Protein AF-Q2N8L0-F1 (afdb_monomer_lite)

Foldseek 3Di:
DVLVVQPVVVFPDFFLQCQADDPVRHGQQADQPDADPNDGDGVLCCVQVPNLQPDLDPLVQLVDDNQFPLGQDDDPDDDDPVCNVVVSLVSLLVQLADPSAWDADQQEIEGACSLVSSCVRNPVPSWPSVLVSSCVNDDPVSNVSSVSHDGYDHDRDTRTGPDQCSSDDQPPPDDPPPPDDPPPPDPPPPVQQPPDPPDRSSSSVVVVVVVVVVVVCVVVVVPDDDDPDDDPPDDVPDDDD

Radius of gyration: 22.61 Å; chains: 1; bounding box: 68×52×56 Å

Organism: Erythrobacter litoralis (strain HTCC2594) (NCBI:txid314225)

Structure (mmCIF, N/CA/C/O backbone):
data_AF-Q2N8L0-F1
#
_entry.id   AF-Q2N8L0-F1
#
loop_
_atom_site.group_PDB
_atom_site.id
_atom_site.type_symbol
_atom_site.label_atom_id
_atom_site.label_alt_id
_atom_site.label_comp_id
_atom_site.label_asym_id
_atom_site.label_entity_id
_atom_site.label_seq_id
_atom_site.pdbx_PDB_ins_code
_atom_site.Cartn_x
_atom_site.Cartn_y
_atom_site.Cartn_z
_atom_site.occupancy
_atom_site.B_iso_or_equiv
_atom_site.auth_seq_id
_atom_site.auth_comp_id
_atom_site.auth_asym_id
_atom_site.auth_atom_id
_atom_site.pdbx_PDB_model_num
ATOM 1 N N . MET A 1 1 ? -13.579 -8.712 7.249 1.00 71.69 1 MET A N 1
ATOM 2 C CA . MET A 1 1 ? -12.301 -7.984 7.071 1.00 71.69 1 MET A CA 1
ATOM 3 C C . MET A 1 1 ? -12.318 -6.767 7.985 1.00 71.69 1 MET A C 1
ATOM 5 O O . MET A 1 1 ? -13.186 -5.926 7.813 1.00 71.69 1 MET A O 1
ATOM 9 N N . ALA A 1 2 ? -11.412 -6.691 8.962 1.00 87.56 2 ALA A N 1
ATOM 10 C CA . ALA A 1 2 ? -11.505 -5.729 10.067 1.00 87.56 2 ALA A CA 1
ATOM 11 C C . ALA A 1 2 ? -11.365 -4.252 9.636 1.00 87.56 2 ALA A C 1
ATOM 13 O O . ALA A 1 2 ? -12.123 -3.404 10.088 1.00 87.56 2 ALA A O 1
ATOM 14 N N . VAL A 1 3 ? -10.432 -3.941 8.728 1.00 91.62 3 VAL A N 1
ATOM 15 C CA . VAL A 1 3 ? -10.198 -2.563 8.247 1.00 91.62 3 VAL A CA 1
ATOM 16 C C . VAL A 1 3 ? -11.377 -2.045 7.417 1.00 91.62 3 VAL A C 1
ATOM 18 O O . VAL A 1 3 ? -11.836 -0.929 7.631 1.00 91.62 3 VAL A O 1
ATOM 21 N N . ILE A 1 4 ? -11.903 -2.869 6.506 1.00 91.31 4 ILE A N 1
ATOM 22 C CA . ILE A 1 4 ? -13.038 -2.496 5.644 1.00 91.31 4 ILE A CA 1
ATOM 23 C C . ILE A 1 4 ? -14.280 -2.197 6.481 1.00 91.31 4 ILE A C 1
ATOM 25 O O . ILE A 1 4 ? -14.978 -1.227 6.214 1.00 91.31 4 ILE A O 1
ATOM 29 N N . GLU A 1 5 ? -14.534 -3.000 7.514 1.00 91.50 5 GLU A N 1
ATOM 30 C CA . GLU A 1 5 ? -15.654 -2.784 8.428 1.00 91.50 5 GLU A CA 1
ATOM 31 C C . GLU A 1 5 ? -15.556 -1.430 9.144 1.00 91.50 5 GLU A C 1
ATOM 33 O O . GLU A 1 5 ? -16.534 -0.688 9.185 1.00 91.50 5 GLU A O 1
ATOM 38 N N . GLN A 1 6 ? -14.371 -1.069 9.646 1.00 92.25 6 GLN A N 1
ATOM 39 C CA . GLN A 1 6 ? -14.159 0.228 10.295 1.00 92.25 6 GLN A CA 1
ATOM 40 C C . GLN A 1 6 ? -14.320 1.400 9.318 1.00 92.25 6 GLN A C 1
ATOM 42 O O . GLN A 1 6 ? -14.949 2.401 9.655 1.00 92.25 6 GLN A O 1
ATOM 47 N N . ILE A 1 7 ? -13.816 1.267 8.087 1.00 92.06 7 ILE A N 1
ATOM 48 C CA . ILE A 1 7 ? -13.999 2.288 7.045 1.00 92.06 7 ILE A CA 1
ATOM 49 C C . ILE A 1 7 ? -15.479 2.442 6.692 1.00 92.06 7 ILE A C 1
ATOM 51 O O . ILE A 1 7 ? -15.954 3.567 6.583 1.00 92.06 7 ILE A O 1
ATOM 55 N N . ALA A 1 8 ? -16.219 1.339 6.559 1.00 91.19 8 ALA A N 1
ATOM 56 C CA . ALA A 1 8 ? -17.649 1.368 6.267 1.00 91.19 8 ALA A CA 1
ATOM 57 C C . ALA A 1 8 ? -18.452 2.053 7.386 1.00 91.19 8 ALA A C 1
ATOM 59 O O . ALA A 1 8 ? -19.348 2.840 7.097 1.00 91.19 8 ALA A O 1
ATOM 60 N N . GLN A 1 9 ? -18.104 1.812 8.655 1.00 91.69 9 GLN A N 1
ATOM 61 C CA . GLN A 1 9 ? -18.729 2.477 9.808 1.00 91.69 9 GLN A CA 1
ATOM 62 C C . GLN A 1 9 ? -18.425 3.980 9.860 1.00 91.69 9 GLN A C 1
ATOM 64 O O . GLN A 1 9 ? -19.273 4.766 10.276 1.00 91.69 9 GLN A O 1
ATOM 69 N N . ALA A 1 10 ? -17.228 4.382 9.430 1.00 90.62 10 ALA A N 1
ATOM 70 C CA . ALA A 1 10 ? -16.812 5.780 9.367 1.00 90.62 10 ALA A CA 1
ATOM 71 C C . ALA A 1 10 ? -17.195 6.474 8.047 1.00 90.62 10 ALA A C 1
ATOM 73 O O . ALA A 1 10 ? -16.908 7.662 7.877 1.00 90.62 10 ALA A O 1
ATOM 74 N N . TYR A 1 11 ? -17.807 5.759 7.096 1.00 88.62 11 TYR A N 1
ATOM 75 C CA . TYR A 1 11 ? -18.090 6.306 5.776 1.00 88.62 11 TYR A CA 1
ATOM 76 C C . TYR A 1 11 ? -19.164 7.406 5.859 1.00 88.62 11 TYR A C 1
ATOM 78 O O . TYR A 1 11 ? -20.196 7.222 6.510 1.00 88.62 11 TYR A O 1
ATOM 86 N N . PRO A 1 12 ? -18.985 8.543 5.165 1.00 90.62 12 PRO A N 1
ATOM 87 C CA . PRO A 1 12 ? -17.869 8.886 4.286 1.00 90.62 12 PRO A CA 1
ATOM 88 C C . PRO A 1 12 ? -16.705 9.537 5.029 1.00 90.62 12 PRO A C 1
ATOM 90 O O . PRO A 1 12 ? -16.869 10.518 5.756 1.00 90.62 12 PRO A O 1
ATOM 93 N N . VAL A 1 13 ? -15.503 9.041 4.747 1.00 90.56 13 VAL A N 1
ATOM 94 C CA . VAL A 1 13 ? -14.248 9.570 5.276 1.00 90.56 13 VAL A CA 1
ATOM 95 C C . VAL A 1 13 ? -13.218 9.658 4.160 1.00 90.56 13 VAL A C 1
ATOM 97 O O . VAL A 1 13 ? -12.877 8.660 3.538 1.00 90.56 13 VAL A O 1
ATOM 100 N N . LYS A 1 14 ? -12.703 10.867 3.910 1.00 91.25 14 LYS A N 1
ATOM 101 C CA . LYS A 1 14 ? -11.723 11.093 2.837 1.00 91.25 14 LYS A CA 1
ATOM 102 C C . LYS A 1 14 ? -10.395 10.399 3.086 1.00 91.25 14 LYS A C 1
ATOM 104 O O . LYS A 1 14 ? -9.758 9.989 2.133 1.00 91.25 14 LYS A O 1
ATOM 109 N N . GLN A 1 15 ? -9.976 10.303 4.347 1.00 93.75 15 GLN A N 1
ATOM 110 C CA . GLN A 1 15 ? -8.665 9.778 4.718 1.00 93.75 15 GLN A CA 1
ATOM 111 C C . GLN A 1 15 ? -8.809 8.725 5.817 1.00 93.75 15 GLN A C 1
ATOM 113 O O . GLN A 1 15 ? -8.983 9.095 6.983 1.00 93.75 15 GLN A O 1
ATOM 118 N N . PRO A 1 16 ? -8.754 7.425 5.477 1.00 92.44 16 PRO A N 1
ATOM 119 C CA . PRO A 1 16 ? -8.868 6.331 6.439 1.00 92.44 16 PRO A CA 1
ATOM 120 C C . PRO A 1 16 ? -7.877 6.401 7.609 1.00 92.44 16 PRO A C 1
ATOM 122 O O . PRO A 1 16 ? -8.238 6.032 8.724 1.00 92.44 16 PRO A O 1
ATOM 125 N N . SER A 1 17 ? -6.669 6.949 7.421 1.00 90.00 17 SER A N 1
ATOM 126 C CA . SER A 1 17 ? -5.718 7.199 8.522 1.00 90.00 17 SER A CA 1
ATOM 127 C C . SER A 1 17 ? -6.229 8.144 9.612 1.00 90.00 17 SER A C 1
ATOM 129 O O . SER A 1 17 ? -5.698 8.121 10.722 1.00 90.00 17 SER A O 1
ATOM 131 N N . ARG A 1 18 ? -7.249 8.965 9.332 1.00 91.88 18 ARG A N 1
ATOM 132 C CA . ARG A 1 18 ? -7.867 9.865 10.321 1.00 91.88 18 ARG A CA 1
ATOM 133 C C . ARG A 1 18 ? -8.975 9.210 11.139 1.00 91.88 18 ARG A C 1
ATOM 135 O O . ARG A 1 18 ? -9.477 9.845 12.063 1.00 91.88 18 ARG A O 1
ATOM 142 N N . ILE A 1 19 ? -9.380 7.986 10.803 1.00 92.62 19 ILE A N 1
ATOM 143 C CA . ILE A 1 19 ? -10.376 7.254 11.586 1.00 92.62 19 ILE A CA 1
ATOM 144 C C . ILE A 1 19 ? -9.782 6.974 12.964 1.00 92.62 19 ILE A C 1
ATOM 146 O O . ILE A 1 19 ? -8.660 6.474 13.080 1.00 92.62 19 ILE A O 1
ATOM 150 N N . THR A 1 20 ? -10.545 7.282 14.006 1.00 94.12 20 THR A N 1
ATOM 151 C CA . THR A 1 20 ? -10.178 7.011 15.392 1.00 94.12 20 THR A CA 1
ATOM 152 C C . THR A 1 20 ? -11.186 6.071 16.042 1.00 94.12 20 THR A C 1
ATOM 154 O O . THR A 1 20 ? -12.358 6.042 15.669 1.00 94.12 20 THR A O 1
ATOM 157 N N . ILE A 1 21 ? -10.724 5.264 16.997 1.00 90.25 21 ILE A N 1
ATOM 158 C CA . ILE A 1 21 ? -11.529 4.236 17.661 1.00 90.25 21 ILE A CA 1
ATOM 159 C C . ILE A 1 21 ? -11.489 4.450 19.174 1.00 90.25 21 ILE A C 1
ATOM 161 O O . ILE A 1 21 ? -10.420 4.584 19.774 1.00 90.25 21 ILE A O 1
ATOM 165 N N . GLY A 1 22 ? -12.670 4.404 19.794 1.00 87.06 22 GLY A N 1
ATOM 166 C CA . GLY A 1 22 ? -12.839 4.476 21.244 1.00 87.06 22 GLY A CA 1
ATOM 167 C C . GLY A 1 22 ? -12.806 5.900 21.820 1.00 87.06 22 GLY A C 1
ATOM 168 O O . GLY A 1 22 ? -12.622 6.871 21.085 1.00 87.06 22 GLY A O 1
ATOM 169 N N . PRO A 1 23 ? -12.999 6.033 23.146 1.00 84.44 23 PRO A N 1
ATOM 170 C CA . PRO A 1 23 ? -13.106 7.329 23.823 1.00 84.44 23 PRO A CA 1
ATOM 171 C C . PRO A 1 23 ? -11.806 8.144 23.773 1.00 84.44 23 PRO A C 1
ATOM 173 O O . PRO A 1 23 ? -11.858 9.368 23.741 1.00 84.44 23 PRO A O 1
ATOM 176 N N . ASP A 1 24 ? -10.657 7.469 23.699 1.00 88.69 24 ASP A N 1
ATOM 177 C CA . ASP A 1 24 ? -9.333 8.101 23.648 1.00 88.69 24 ASP A CA 1
ATOM 178 C C . ASP A 1 24 ? -8.924 8.536 22.228 1.00 88.69 24 ASP A C 1
ATOM 180 O O . ASP A 1 24 ? -7.793 8.970 22.017 1.00 88.69 24 ASP A O 1
ATOM 184 N N . ALA A 1 25 ? -9.820 8.394 21.241 1.00 90.38 25 ALA A N 1
ATOM 185 C CA . ALA A 1 25 ? -9.593 8.759 19.844 1.00 90.38 25 ALA A CA 1
ATOM 186 C C . ALA A 1 25 ? -8.276 8.194 19.263 1.00 90.38 25 ALA A C 1
ATOM 188 O O . ALA A 1 25 ? -7.553 8.873 18.531 1.00 90.38 25 ALA A O 1
ATOM 189 N N . VAL A 1 26 ? -7.971 6.927 19.561 1.00 93.50 26 VAL A N 1
ATOM 190 C CA . VAL A 1 26 ? -6.756 6.264 19.065 1.00 93.50 26 VAL A CA 1
ATOM 191 C C . VAL A 1 26 ? -6.871 6.050 17.552 1.00 93.50 26 VAL A C 1
ATOM 193 O O . VAL A 1 26 ? -7.905 5.542 17.113 1.00 93.50 26 VAL A O 1
ATOM 196 N N . PRO A 1 27 ? -5.842 6.369 16.739 1.00 93.88 27 PRO A N 1
ATOM 197 C CA . PRO A 1 27 ? -5.869 6.106 15.301 1.00 93.88 27 PRO A CA 1
ATOM 198 C C . PRO A 1 27 ? -6.179 4.638 14.997 1.00 93.88 27 PRO A C 1
ATOM 200 O O . PRO A 1 27 ? -5.608 3.748 15.630 1.00 93.88 27 PRO A O 1
ATOM 203 N N . MET A 1 28 ? -7.030 4.374 14.004 1.00 93.88 28 MET A N 1
ATOM 204 C CA . MET A 1 28 ? -7.511 3.030 13.653 1.00 93.88 28 MET A CA 1
ATOM 205 C C . MET A 1 28 ? -6.373 2.012 13.508 1.00 93.88 28 MET A C 1
ATOM 207 O O . MET A 1 28 ? -6.464 0.906 14.030 1.00 93.88 28 MET A O 1
ATOM 211 N N . ASP A 1 29 ? -5.273 2.386 12.853 1.00 93.50 29 ASP A N 1
ATOM 212 C CA . ASP A 1 29 ? -4.130 1.490 12.631 1.00 93.50 29 ASP A CA 1
ATOM 213 C C . ASP A 1 29 ? -3.424 1.067 13.937 1.00 93.50 29 ASP A C 1
ATOM 215 O O . ASP A 1 29 ? -2.780 0.023 13.980 1.00 93.50 29 ASP A O 1
ATOM 219 N N . GLN A 1 30 ? -3.569 1.847 15.013 1.00 94.75 30 GLN A N 1
ATOM 220 C CA . GLN A 1 30 ? -2.968 1.609 16.334 1.00 94.75 30 GLN A CA 1
ATOM 221 C C . GLN A 1 30 ? -3.981 1.099 17.370 1.00 94.75 30 GLN A C 1
ATOM 223 O O . GLN A 1 30 ? -3.600 0.584 18.423 1.00 94.75 30 GLN A O 1
ATOM 228 N N . ALA A 1 31 ? -5.275 1.231 17.093 1.00 94.62 31 ALA A N 1
ATOM 229 C CA . ALA A 1 31 ? -6.330 0.807 17.995 1.00 94.62 31 ALA A CA 1
ATOM 230 C C . ALA A 1 31 ? -6.429 -0.724 18.055 1.00 94.62 31 ALA A C 1
ATOM 232 O O . ALA A 1 31 ? -6.451 -1.413 17.036 1.00 94.62 31 ALA A O 1
ATOM 233 N N . LYS A 1 32 ? -6.526 -1.277 19.268 1.00 93.94 32 LYS A N 1
ATOM 234 C CA . LYS A 1 32 ? -6.571 -2.728 19.506 1.00 93.94 32 LYS A CA 1
ATOM 235 C C . LYS A 1 32 ? -8.000 -3.270 19.483 1.00 93.94 32 LYS A C 1
ATOM 237 O O . LYS A 1 32 ? -8.556 -3.609 20.529 1.00 93.94 32 LYS A O 1
ATOM 242 N N . PHE A 1 33 ? -8.593 -3.333 18.294 1.00 92.94 33 PHE A N 1
ATOM 243 C CA . PHE A 1 33 ? -9.970 -3.805 18.093 1.00 92.94 33 PHE A CA 1
ATOM 244 C C . PHE A 1 33 ? -10.068 -5.211 17.477 1.00 92.94 33 PHE A C 1
ATOM 246 O O . PHE A 1 33 ? -11.145 -5.801 17.476 1.00 92.94 33 PHE A O 1
ATOM 253 N N . ILE A 1 34 ? -8.960 -5.786 16.998 1.00 93.38 34 ILE A N 1
ATOM 254 C CA . ILE A 1 34 ? -8.935 -7.131 16.408 1.00 93.38 34 ILE A CA 1
ATOM 255 C C . ILE A 1 34 ? -8.588 -8.142 17.499 1.00 93.38 34 ILE A C 1
ATOM 257 O O . ILE A 1 34 ? -7.649 -7.928 18.260 1.00 93.38 34 ILE A O 1
ATOM 261 N N . THR A 1 35 ? -9.319 -9.255 17.583 1.00 92.69 35 THR A N 1
ATOM 262 C CA . THR A 1 35 ? -9.025 -10.326 18.550 1.00 92.69 35 THR A CA 1
ATOM 263 C C . THR A 1 35 ? -8.569 -11.588 17.829 1.00 92.69 35 THR A C 1
ATOM 265 O O . THR A 1 35 ? -9.321 -12.151 17.039 1.00 92.69 35 THR A O 1
ATOM 268 N N . VAL A 1 36 ? -7.351 -12.050 18.125 1.00 89.00 36 VAL A N 1
ATOM 269 C CA . VAL A 1 36 ? -6.770 -13.291 17.582 1.00 89.00 36 VAL A CA 1
ATOM 270 C C . VAL A 1 36 ? -6.273 -14.142 18.745 1.00 89.00 36 VAL A C 1
ATOM 272 O O . VAL A 1 36 ? -5.482 -13.671 19.561 1.00 89.00 36 VAL A O 1
ATOM 275 N N . GLY A 1 37 ? -6.763 -15.380 18.865 1.00 88.56 37 GLY A N 1
ATOM 276 C CA . GLY A 1 37 ? -6.360 -16.288 19.950 1.00 88.56 37 GLY A CA 1
ATOM 277 C C . GLY A 1 37 ? -6.546 -15.697 21.358 1.00 88.56 37 GLY A C 1
ATOM 278 O O . GLY A 1 37 ? -5.710 -15.909 22.230 1.00 88.56 37 GLY A O 1
ATOM 279 N N . GLY A 1 38 ? -7.586 -14.878 21.564 1.00 92.31 38 GLY A N 1
ATOM 280 C CA . GLY A 1 38 ? -7.859 -14.191 22.835 1.00 92.31 38 GLY A CA 1
ATOM 281 C C . GLY A 1 38 ? -7.004 -12.946 23.117 1.00 92.31 38 GLY A C 1
ATOM 282 O O . GLY A 1 38 ? -7.218 -12.283 24.130 1.00 92.31 38 GLY A O 1
ATOM 283 N N . ARG A 1 39 ? -6.064 -12.581 22.235 1.00 92.88 39 ARG A N 1
ATOM 284 C CA . ARG A 1 39 ? -5.254 -11.359 22.356 1.00 92.88 39 ARG A CA 1
ATOM 285 C C . ARG A 1 39 ? -5.839 -10.239 21.502 1.00 92.88 39 ARG A C 1
ATOM 287 O O . ARG A 1 39 ? -6.129 -10.446 20.325 1.00 92.88 39 ARG A O 1
ATOM 294 N N . LYS A 1 40 ? -5.974 -9.046 22.089 1.00 94.50 40 LYS A N 1
ATOM 295 C CA . LYS A 1 40 ? -6.355 -7.827 21.365 1.00 94.50 40 LYS A CA 1
ATOM 296 C C . LYS A 1 40 ? -5.138 -7.231 20.663 1.00 94.50 40 LYS A C 1
ATOM 298 O O . LYS A 1 40 ? -4.134 -6.943 21.314 1.00 94.50 40 LYS A O 1
ATOM 303 N N . LEU A 1 41 ? -5.251 -7.025 19.361 1.00 95.50 41 LEU A N 1
ATOM 304 C CA . LEU A 1 41 ? -4.198 -6.546 18.476 1.00 95.50 41 LEU A CA 1
ATOM 305 C C . LEU A 1 41 ? -4.705 -5.364 17.653 1.00 95.50 41 LEU A C 1
ATOM 307 O O . LEU A 1 41 ? -5.893 -5.280 17.326 1.00 95.50 41 LEU A O 1
ATOM 311 N N . SER A 1 42 ? -3.792 -4.455 17.323 1.00 95.81 42 SER A N 1
ATOM 312 C CA . SER A 1 42 ? -4.031 -3.434 16.306 1.00 95.81 42 SER A CA 1
ATOM 313 C C . SER A 1 42 ? -3.615 -3.926 14.917 1.00 95.81 42 SER A C 1
ATOM 315 O O . SER A 1 42 ? -2.788 -4.840 14.814 1.00 95.81 42 SER A O 1
ATOM 317 N N . PRO A 1 43 ? -4.143 -3.332 13.832 1.00 95.00 43 PRO A N 1
ATOM 318 C CA . PRO A 1 43 ? -3.658 -3.612 12.483 1.00 95.00 43 PRO A CA 1
ATOM 319 C C . PRO A 1 43 ? -2.137 -3.440 12.348 1.00 95.00 43 PRO A C 1
ATOM 321 O O . PRO A 1 43 ? -1.484 -4.263 11.704 1.00 95.00 43 PRO A O 1
ATOM 324 N N . ARG A 1 44 ? -1.556 -2.419 12.993 1.00 94.81 44 ARG A N 1
ATOM 325 C CA . ARG A 1 44 ? -0.106 -2.207 13.027 1.00 94.81 44 ARG A CA 1
ATOM 326 C C . ARG A 1 44 ? 0.627 -3.303 13.794 1.00 94.81 44 ARG A C 1
ATOM 328 O O . ARG A 1 44 ? 1.628 -3.795 13.284 1.00 94.81 44 ARG A O 1
ATOM 335 N N . ASP A 1 45 ? 0.129 -3.726 14.960 1.00 95.31 45 ASP A N 1
ATOM 336 C CA . ASP A 1 45 ? 0.752 -4.811 15.738 1.00 95.31 45 ASP A CA 1
ATOM 337 C C . ASP A 1 45 ? 0.820 -6.108 14.922 1.00 95.31 45 ASP A C 1
ATOM 339 O O . ASP A 1 45 ? 1.846 -6.788 14.921 1.00 95.31 45 ASP A O 1
ATOM 343 N N . ILE A 1 46 ? -0.243 -6.427 14.175 1.00 94.88 46 ILE A N 1
ATOM 344 C CA . ILE A 1 46 ? -0.269 -7.603 13.295 1.00 94.88 46 ILE A CA 1
ATOM 345 C C . ILE A 1 46 ? 0.877 -7.535 12.281 1.00 94.88 46 ILE A C 1
ATOM 347 O O . ILE A 1 46 ? 1.599 -8.515 12.117 1.00 94.88 46 ILE A O 1
ATOM 351 N N . ARG A 1 47 ? 1.100 -6.383 11.640 1.00 94.56 47 ARG A N 1
ATOM 352 C CA . ARG A 1 47 ? 2.189 -6.226 10.667 1.00 94.56 47 ARG A CA 1
ATOM 353 C C . ARG A 1 47 ? 3.561 -6.253 11.332 1.00 94.56 47 ARG A C 1
ATOM 355 O O . ARG A 1 47 ? 4.387 -7.091 10.994 1.00 94.56 47 ARG A O 1
ATOM 362 N N . THR A 1 48 ? 3.803 -5.367 12.294 1.00 94.12 48 THR A N 1
ATOM 363 C CA . THR A 1 48 ? 5.164 -5.091 12.776 1.00 94.12 48 THR A CA 1
ATOM 364 C C . THR A 1 48 ? 5.629 -6.011 13.899 1.00 94.12 48 THR A C 1
ATOM 366 O O . THR A 1 48 ? 6.830 -6.136 14.101 1.00 94.12 48 THR A O 1
ATOM 369 N N . GLN A 1 49 ? 4.719 -6.621 14.666 1.00 93.06 49 GLN A N 1
ATOM 370 C CA . GLN A 1 49 ? 5.080 -7.503 15.788 1.00 93.06 49 GLN A CA 1
ATOM 371 C C . GLN A 1 49 ? 4.861 -8.985 15.480 1.00 93.06 49 GLN A C 1
ATOM 373 O O . GLN A 1 49 ? 5.466 -9.829 16.136 1.00 93.06 49 GLN A O 1
ATOM 378 N N . ILE A 1 50 ? 4.001 -9.311 14.510 1.00 93.50 50 ILE A N 1
ATOM 379 C CA . ILE A 1 50 ? 3.696 -10.699 14.148 1.00 93.50 50 ILE A CA 1
ATOM 380 C C . ILE A 1 50 ? 4.224 -11.011 12.752 1.00 93.50 50 ILE A C 1
ATOM 382 O O . ILE A 1 50 ? 5.058 -11.897 12.621 1.00 93.50 50 ILE A O 1
ATOM 386 N N . VAL A 1 51 ? 3.791 -10.305 11.710 1.00 94.31 51 VAL A N 1
ATOM 387 C CA . VAL A 1 51 ? 4.092 -10.742 10.341 1.00 94.31 51 VAL A CA 1
ATOM 388 C C . VAL A 1 51 ? 5.535 -10.456 9.930 1.00 94.31 51 VAL A C 1
ATOM 390 O O . VAL A 1 51 ? 6.267 -11.390 9.622 1.00 94.31 51 VAL A O 1
ATOM 393 N N . TYR A 1 52 ? 6.000 -9.210 9.979 1.00 94.56 52 TYR A N 1
ATOM 394 C CA . TYR A 1 52 ? 7.367 -8.895 9.542 1.00 94.56 52 TYR A CA 1
ATOM 395 C C . TYR A 1 52 ? 8.453 -9.676 10.309 1.00 94.56 52 TYR A C 1
ATOM 397 O O . TYR A 1 52 ? 9.410 -10.105 9.674 1.00 94.56 52 TYR A O 1
ATOM 405 N N . PRO A 1 53 ? 8.325 -9.934 11.629 1.00 93.56 53 PRO A N 1
ATOM 406 C CA . PRO A 1 53 ? 9.325 -10.728 12.348 1.00 93.56 53 PRO A CA 1
ATOM 407 C C . PRO A 1 53 ? 9.305 -12.234 12.051 1.00 93.56 53 PRO A C 1
ATOM 409 O O . PRO A 1 53 ? 10.324 -12.889 12.249 1.00 93.56 53 PRO A O 1
ATOM 412 N N . ASN A 1 54 ? 8.167 -12.804 11.635 1.00 94.38 54 ASN A N 1
ATOM 413 C CA . ASN A 1 54 ? 8.032 -14.256 11.435 1.00 94.38 54 ASN A CA 1
ATOM 414 C C . ASN A 1 54 ? 8.147 -14.682 9.962 1.00 94.38 54 ASN A C 1
ATOM 416 O O . ASN A 1 54 ? 8.422 -15.850 9.697 1.00 94.38 54 ASN A O 1
ATOM 420 N N . TRP A 1 55 ? 7.974 -13.764 9.007 1.00 93.38 55 TRP A N 1
ATOM 421 C CA . TRP A 1 55 ? 8.094 -14.043 7.575 1.00 93.38 55 TRP A CA 1
ATOM 422 C C . TRP A 1 55 ? 9.147 -13.138 6.937 1.00 93.38 55 TRP A C 1
ATOM 424 O O . TRP A 1 55 ? 8.992 -11.922 6.916 1.00 93.38 55 TRP A O 1
ATOM 434 N N . GLN A 1 56 ? 10.201 -13.747 6.385 1.00 89.31 56 GLN A N 1
ATOM 435 C CA . GLN A 1 56 ? 11.321 -13.032 5.753 1.00 89.31 56 GLN A CA 1
ATOM 436 C C . GLN A 1 56 ? 11.017 -12.561 4.324 1.00 89.31 56 GLN A C 1
ATOM 438 O O . GLN A 1 56 ? 11.785 -11.793 3.756 1.00 89.31 56 GLN A O 1
ATOM 443 N N . ASP A 1 57 ? 9.916 -13.027 3.737 1.00 94.25 57 ASP A N 1
ATOM 444 C CA . ASP A 1 57 ? 9.507 -12.659 2.387 1.00 94.25 57 ASP A CA 1
ATOM 445 C C . ASP A 1 57 ? 8.952 -11.223 2.363 1.00 94.25 57 ASP A C 1
ATOM 447 O O . ASP A 1 57 ? 7.890 -10.976 2.945 1.00 94.25 57 ASP A O 1
ATOM 451 N N . PRO A 1 58 ? 9.595 -10.263 1.669 1.00 95.44 58 PRO A N 1
ATOM 452 C CA . PRO A 1 58 ? 9.127 -8.883 1.647 1.00 95.44 58 PRO A CA 1
ATOM 453 C C . PRO A 1 58 ? 7.775 -8.696 0.952 1.00 95.44 58 PRO A C 1
ATOM 455 O O . PRO A 1 58 ? 7.133 -7.656 1.129 1.00 95.44 58 PRO A O 1
ATOM 458 N N . ARG A 1 59 ? 7.297 -9.689 0.189 1.00 95.69 59 ARG A N 1
ATOM 459 C CA . ARG A 1 59 ? 5.983 -9.627 -0.455 1.00 95.69 59 ARG A CA 1
ATOM 460 C C . ARG A 1 59 ? 4.833 -9.517 0.538 1.00 95.69 59 ARG A C 1
ATOM 462 O O . ARG A 1 59 ? 3.785 -8.988 0.177 1.00 95.69 59 ARG A O 1
ATOM 469 N N . VAL A 1 60 ? 5.019 -9.932 1.795 1.00 95.44 60 VAL A N 1
ATOM 470 C CA . VAL A 1 60 ? 3.977 -9.831 2.834 1.00 95.44 60 VAL A CA 1
ATOM 471 C C . VAL A 1 60 ? 3.455 -8.405 3.023 1.00 95.44 60 VAL A C 1
ATOM 473 O O . VAL A 1 60 ? 2.309 -8.234 3.428 1.00 95.44 60 VAL A O 1
ATOM 476 N N . ILE A 1 61 ? 4.245 -7.378 2.678 1.00 95.44 61 ILE A N 1
ATOM 477 C CA . ILE A 1 61 ? 3.822 -5.968 2.684 1.00 95.44 61 ILE A CA 1
ATOM 478 C C . ILE A 1 61 ? 2.557 -5.776 1.835 1.00 95.44 61 ILE A C 1
ATOM 480 O O . ILE A 1 61 ? 1.647 -5.049 2.234 1.00 95.44 61 ILE A O 1
ATOM 484 N N . TYR A 1 62 ? 2.477 -6.455 0.689 1.00 95.56 62 TYR A N 1
ATOM 485 C CA . TYR A 1 62 ? 1.392 -6.303 -0.280 1.00 95.56 62 TYR A CA 1
ATOM 486 C C . TYR A 1 62 ? 0.110 -7.035 0.108 1.00 95.56 62 TYR A C 1
ATOM 488 O O . TYR A 1 62 ? -0.947 -6.743 -0.442 1.00 95.56 62 TYR A O 1
ATOM 496 N N . GLY A 1 63 ? 0.173 -7.927 1.100 1.00 93.50 63 GLY A N 1
ATOM 497 C CA . GLY A 1 63 ? -1.007 -8.594 1.650 1.00 93.50 63 GLY A CA 1
ATOM 498 C C . GLY A 1 63 ? -1.864 -7.698 2.551 1.00 93.50 63 GLY A C 1
ATOM 499 O O . GLY A 1 63 ? -2.990 -8.063 2.891 1.00 93.50 63 GLY A O 1
ATOM 500 N N . PHE A 1 64 ? -1.362 -6.523 2.950 1.00 93.19 64 PHE A N 1
ATOM 501 C CA . PHE A 1 64 ? -2.048 -5.641 3.892 1.00 93.19 64 PHE A CA 1
ATOM 502 C C . PHE A 1 64 ? -2.719 -4.451 3.211 1.00 93.19 64 PHE A C 1
ATOM 504 O O . PHE A 1 64 ? -2.109 -3.410 2.969 1.00 93.19 64 PHE A O 1
ATOM 511 N N . PHE A 1 65 ? -4.029 -4.568 3.015 1.00 92.81 65 PHE A N 1
ATOM 512 C CA . PHE A 1 65 ? -4.869 -3.444 2.620 1.00 92.81 65 PHE A CA 1
ATOM 513 C C . PHE A 1 65 ? -5.097 -2.472 3.792 1.00 92.81 65 PHE A C 1
ATOM 515 O O . PHE A 1 65 ? -5.537 -2.877 4.871 1.00 92.81 65 PHE A O 1
ATOM 522 N N . ARG A 1 66 ? -4.830 -1.176 3.571 1.00 91.00 66 ARG A N 1
ATOM 523 C CA . ARG A 1 66 ? -4.968 -0.109 4.587 1.00 91.00 66 ARG A CA 1
ATOM 524 C C . ARG A 1 66 ? -6.164 0.822 4.364 1.00 91.00 66 ARG A C 1
ATOM 526 O O . ARG A 1 66 ? -6.420 1.676 5.205 1.00 91.00 66 ARG A O 1
ATOM 533 N N . GLY A 1 67 ? -6.891 0.669 3.256 1.00 91.19 67 GLY A N 1
ATOM 534 C CA . GLY A 1 67 ? -7.993 1.563 2.888 1.00 91.19 67 GLY A CA 1
ATOM 535 C C . GLY A 1 67 ? -7.585 2.792 2.085 1.00 91.19 67 GLY A C 1
ATOM 536 O O . GLY A 1 67 ? -8.453 3.448 1.524 1.00 91.19 67 GLY A O 1
ATOM 537 N N . GLU A 1 68 ? -6.295 3.103 2.021 1.00 93.62 68 GLU A N 1
ATOM 538 C CA . GLU A 1 68 ? -5.766 4.317 1.398 1.00 93.62 68 GLU A CA 1
ATOM 539 C C . GLU A 1 68 ? -5.211 4.023 0.005 1.00 93.62 68 GLU A C 1
ATOM 541 O O . GLU A 1 68 ? -4.650 2.948 -0.228 1.00 93.62 68 GLU A O 1
ATOM 546 N N . ILE A 1 69 ? -5.309 4.996 -0.903 1.00 91.88 69 ILE A N 1
ATOM 547 C CA . ILE A 1 69 ? -4.747 4.915 -2.253 1.00 91.88 69 ILE A CA 1
ATOM 548 C C . ILE A 1 69 ? -3.251 4.640 -2.182 1.00 91.88 69 ILE A C 1
ATOM 550 O O . ILE A 1 69 ? -2.761 3.911 -3.026 1.00 91.88 69 ILE A O 1
ATOM 554 N N . GLY A 1 70 ? -2.526 5.149 -1.183 1.00 91.81 70 GLY A N 1
ATOM 555 C CA . GLY A 1 70 ? -1.088 4.922 -1.019 1.00 91.81 70 GLY A CA 1
ATOM 556 C C . GLY A 1 70 ? -0.690 3.487 -0.655 1.00 91.81 70 GLY A C 1
ATOM 557 O O . GLY A 1 70 ? 0.504 3.183 -0.639 1.00 91.81 70 GLY A O 1
ATOM 558 N N . GLY A 1 71 ? -1.659 2.618 -0.352 1.00 92.69 71 GLY A N 1
ATOM 559 C CA . GLY A 1 71 ? -1.457 1.219 0.015 1.00 92.69 71 GLY A CA 1
ATOM 560 C C . GLY A 1 71 ? -1.515 0.229 -1.160 1.00 92.69 71 GLY A C 1
ATOM 561 O O . GLY A 1 71 ? -1.865 0.596 -2.287 1.00 92.69 71 GLY A O 1
ATOM 562 N N . PRO A 1 72 ? -1.187 -1.052 -0.911 1.00 93.44 72 PRO A N 1
ATOM 563 C CA . PRO A 1 7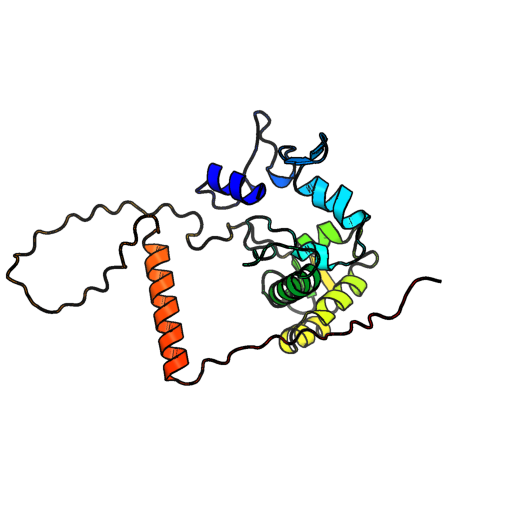2 ? -1.504 -2.144 -1.823 1.00 93.44 72 PRO A CA 1
ATOM 564 C C . PRO A 1 72 ? -3.009 -2.194 -2.083 1.00 93.44 72 PRO A C 1
ATOM 566 O O . PRO A 1 72 ? -3.808 -1.897 -1.193 1.00 93.44 72 PRO A O 1
ATOM 569 N N . SER A 1 73 ? -3.394 -2.566 -3.301 1.00 90.88 73 SER A N 1
ATOM 570 C CA . SER A 1 73 ? -4.802 -2.731 -3.658 1.00 90.88 73 SER A CA 1
ATOM 571 C C . SER A 1 73 ? -5.388 -3.980 -3.008 1.00 90.88 73 SER A C 1
ATOM 573 O O . SER A 1 73 ? -4.683 -4.954 -2.754 1.00 90.88 73 SER A O 1
ATOM 575 N N . ILE A 1 74 ? -6.695 -3.954 -2.753 1.00 88.94 74 ILE A N 1
ATOM 576 C CA . ILE A 1 74 ? -7.419 -5.165 -2.380 1.00 88.94 74 ILE A CA 1
ATOM 577 C C . ILE A 1 74 ? -7.502 -6.100 -3.592 1.00 88.94 74 ILE A C 1
ATOM 579 O O . ILE A 1 74 ? -7.828 -5.659 -4.695 1.00 88.94 74 ILE A O 1
ATOM 583 N N . LEU A 1 75 ? -7.187 -7.376 -3.381 1.00 88.81 75 LEU A N 1
ATOM 584 C CA . LEU A 1 75 ? -7.300 -8.410 -4.406 1.00 88.81 75 LEU A CA 1
ATOM 585 C C . LEU A 1 75 ? -8.735 -8.938 -4.475 1.00 88.81 75 LEU A C 1
ATOM 587 O O . LEU A 1 75 ? -9.475 -8.903 -3.490 1.00 88.81 75 LEU A O 1
ATOM 591 N N . ASN A 1 76 ? -9.122 -9.445 -5.646 1.00 87.69 76 ASN A N 1
ATOM 592 C CA . ASN A 1 76 ? -10.459 -10.010 -5.867 1.00 87.69 76 ASN A CA 1
ATOM 593 C C . ASN A 1 76 ? -10.642 -11.386 -5.208 1.00 87.69 76 ASN A C 1
ATOM 595 O O . ASN A 1 76 ? -11.770 -11.857 -5.068 1.00 87.69 76 ASN A O 1
ATOM 599 N N . GLU A 1 77 ? -9.542 -12.020 -4.807 1.00 89.56 77 GLU A N 1
ATOM 600 C CA . GLU A 1 77 ? -9.516 -13.333 -4.177 1.00 89.56 77 GLU A CA 1
ATOM 601 C C . GLU A 1 77 ? -8.966 -13.240 -2.754 1.00 89.56 77 GLU A C 1
ATOM 603 O O . GLU A 1 77 ? -8.110 -12.411 -2.437 1.00 89.56 77 GLU A O 1
ATOM 608 N N . ALA A 1 78 ? -9.469 -14.106 -1.876 1.00 90.94 78 ALA A N 1
ATOM 609 C CA . ALA A 1 78 ? -8.937 -14.239 -0.531 1.00 90.94 78 ALA A CA 1
ATOM 610 C C . ALA A 1 78 ? -7.643 -15.064 -0.547 1.00 90.94 78 ALA A C 1
ATOM 612 O O . ALA A 1 78 ? -7.532 -16.044 -1.285 1.00 90.94 78 ALA A O 1
ATOM 613 N N . PHE A 1 79 ? -6.698 -14.703 0.323 1.00 90.44 79 PHE A N 1
ATOM 614 C CA . PHE A 1 79 ? -5.490 -15.492 0.536 1.00 90.44 79 PHE A CA 1
ATOM 615 C C . PHE A 1 79 ? -5.825 -16.859 1.148 1.00 90.44 79 PHE A C 1
ATOM 617 O O . PHE A 1 79 ? -6.439 -16.949 2.213 1.00 90.44 79 PHE A O 1
ATOM 624 N N . ALA A 1 80 ? -5.359 -17.907 0.484 1.00 92.38 80 ALA A N 1
ATOM 625 C CA . ALA A 1 80 ? -5.387 -19.302 0.882 1.00 92.38 80 ALA A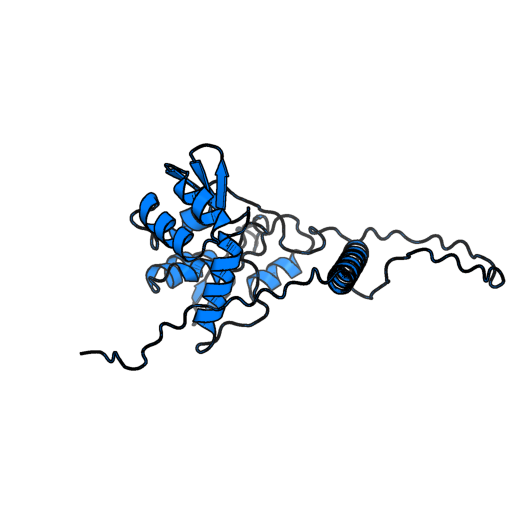 CA 1
ATOM 626 C C . ALA A 1 80 ? -3.994 -19.917 0.665 1.00 92.38 80 ALA A C 1
ATOM 628 O O . ALA A 1 80 ? -3.139 -19.347 -0.012 1.00 92.38 80 ALA A O 1
ATOM 629 N N . ALA A 1 81 ? -3.724 -21.066 1.286 1.00 91.12 81 ALA A N 1
ATOM 630 C CA . ALA A 1 81 ? -2.383 -21.660 1.277 1.00 91.12 81 ALA A CA 1
ATOM 631 C C . ALA A 1 81 ? -1.877 -22.007 -0.138 1.00 91.12 81 ALA A C 1
ATOM 633 O O . ALA A 1 81 ? -0.677 -21.970 -0.388 1.00 91.12 81 ALA A O 1
ATOM 634 N N . ASP A 1 82 ? -2.790 -22.329 -1.049 1.00 92.81 82 ASP A N 1
ATOM 635 C CA . ASP A 1 82 ? -2.535 -22.711 -2.435 1.00 92.81 82 ASP A CA 1
ATOM 636 C C . ASP A 1 82 ? -2.354 -21.513 -3.382 1.00 92.81 82 ASP A C 1
ATOM 638 O O . ASP A 1 82 ? -1.570 -21.606 -4.325 1.00 92.81 82 ASP A O 1
ATOM 642 N N . ASN A 1 83 ? -3.021 -20.379 -3.131 1.00 93.31 83 ASN A N 1
ATOM 643 C CA . ASN A 1 83 ? -2.965 -19.199 -4.007 1.00 93.31 83 ASN A CA 1
ATOM 644 C C . ASN A 1 83 ? -2.095 -18.042 -3.473 1.00 93.31 83 ASN A C 1
ATOM 646 O O . ASN A 1 83 ? -1.822 -17.097 -4.215 1.00 93.31 83 ASN A O 1
ATOM 650 N N . ILE A 1 84 ? -1.624 -18.106 -2.219 1.00 93.81 84 ILE A N 1
ATOM 651 C CA . ILE A 1 84 ? -0.945 -16.982 -1.552 1.00 93.81 84 ILE A CA 1
ATOM 652 C C . ILE A 1 84 ? 0.254 -16.443 -2.332 1.00 93.81 84 ILE A C 1
ATOM 654 O O . ILE A 1 84 ? 0.396 -15.231 -2.449 1.00 93.81 84 ILE A O 1
ATOM 658 N N . ASN A 1 85 ? 1.089 -17.315 -2.901 1.00 93.31 85 ASN A N 1
ATOM 659 C CA . ASN A 1 85 ? 2.266 -16.885 -3.657 1.00 93.31 85 ASN A CA 1
ATOM 660 C C . ASN A 1 85 ? 1.874 -16.078 -4.900 1.00 93.31 85 ASN A C 1
ATOM 662 O O . ASN A 1 85 ? 2.380 -14.977 -5.093 1.00 93.31 85 ASN A O 1
ATOM 666 N N . ALA A 1 86 ? 0.923 -16.587 -5.689 1.00 93.62 86 ALA A N 1
ATOM 667 C CA . ALA A 1 86 ? 0.472 -15.925 -6.909 1.00 93.62 86 ALA A CA 1
ATOM 668 C C . ALA A 1 86 ? -0.184 -14.569 -6.613 1.00 93.62 86 ALA A C 1
ATOM 670 O O . ALA A 1 86 ? 0.124 -13.575 -7.265 1.00 93.62 86 ALA A O 1
ATOM 671 N N . LEU A 1 87 ? -1.029 -14.514 -5.579 1.00 94.56 87 LEU A N 1
ATOM 672 C CA . LEU A 1 87 ? -1.691 -13.283 -5.152 1.00 94.56 87 LEU A CA 1
ATOM 673 C C . LEU A 1 87 ? -0.700 -12.238 -4.622 1.00 94.56 87 LEU A C 1
ATOM 675 O O . LEU A 1 87 ? -0.837 -11.046 -4.897 1.00 94.56 87 LEU A O 1
ATOM 679 N N . LEU A 1 88 ? 0.314 -12.668 -3.869 1.00 95.38 88 LEU A N 1
ATOM 680 C CA . LEU A 1 88 ? 1.360 -11.774 -3.380 1.00 95.38 88 LEU A CA 1
ATOM 681 C C . LEU A 1 88 ? 2.249 -11.250 -4.514 1.00 95.38 88 LEU A C 1
ATOM 683 O O . LEU A 1 88 ? 2.623 -10.079 -4.483 1.00 95.38 88 LEU A O 1
ATOM 687 N N . ASP A 1 89 ? 2.558 -12.077 -5.514 1.00 95.12 89 ASP A N 1
ATOM 688 C CA . ASP A 1 89 ? 3.305 -11.651 -6.699 1.00 95.12 89 ASP A CA 1
ATOM 689 C C . ASP A 1 89 ? 2.510 -10.656 -7.552 1.00 95.12 89 ASP A C 1
ATOM 691 O O . ASP A 1 89 ? 3.061 -9.642 -7.980 1.00 95.12 89 ASP A O 1
ATOM 695 N N . GLU A 1 90 ? 1.213 -10.898 -7.759 1.00 94.31 90 GLU A N 1
ATOM 696 C CA . GLU A 1 90 ? 0.316 -9.969 -8.456 1.00 94.31 90 GLU A CA 1
ATOM 697 C C . GLU A 1 90 ? 0.256 -8.618 -7.731 1.00 94.31 90 GLU A C 1
ATOM 699 O O . GLU A 1 90 ? 0.503 -7.570 -8.332 1.00 94.31 90 GLU A O 1
ATOM 704 N N . ALA A 1 91 ? 0.021 -8.634 -6.417 1.00 95.25 91 ALA A N 1
ATOM 705 C CA . ALA A 1 91 ? -0.044 -7.417 -5.617 1.00 95.25 91 ALA A CA 1
ATOM 706 C C . ALA A 1 91 ? 1.298 -6.661 -5.589 1.00 95.25 91 ALA A C 1
ATOM 708 O O . ALA A 1 91 ? 1.315 -5.427 -5.657 1.00 95.25 91 ALA A O 1
ATOM 709 N N . ALA A 1 92 ? 2.421 -7.385 -5.519 1.00 95.81 92 ALA A N 1
ATOM 710 C CA . ALA A 1 92 ? 3.760 -6.809 -5.594 1.00 95.81 92 ALA A CA 1
ATOM 711 C C . ALA A 1 92 ? 3.991 -6.124 -6.939 1.00 95.81 92 ALA A C 1
ATOM 713 O O . ALA A 1 92 ? 4.412 -4.965 -6.990 1.00 95.81 92 ALA A O 1
ATOM 714 N N . TYR A 1 93 ? 3.673 -6.828 -8.022 1.00 95.19 93 TYR A N 1
ATOM 715 C CA . TYR A 1 93 ? 3.809 -6.326 -9.376 1.00 95.19 93 TYR A CA 1
ATOM 716 C C . TYR A 1 93 ? 2.983 -5.059 -9.593 1.00 95.19 93 TYR A C 1
ATOM 718 O O . TYR A 1 93 ? 3.508 -4.041 -10.052 1.00 95.19 93 TYR A O 1
ATOM 726 N N . ASP A 1 94 ? 1.711 -5.075 -9.214 1.00 94.25 94 ASP A N 1
ATOM 727 C CA . ASP A 1 94 ? 0.824 -3.931 -9.389 1.00 94.25 94 ASP A CA 1
ATOM 728 C C . ASP A 1 94 ? 1.268 -2.727 -8.562 1.00 94.25 94 ASP A C 1
ATOM 730 O O . ASP A 1 94 ? 1.298 -1.595 -9.060 1.00 94.25 94 ASP A O 1
ATOM 734 N N . PHE A 1 95 ? 1.661 -2.951 -7.308 1.00 96.12 95 PHE A N 1
ATOM 735 C CA . PHE A 1 95 ? 2.083 -1.867 -6.437 1.00 96.12 95 PHE A CA 1
ATOM 736 C C . PHE A 1 95 ? 3.405 -1.246 -6.895 1.00 96.12 95 PHE A C 1
ATOM 738 O O . PHE A 1 95 ? 3.475 -0.027 -7.056 1.00 96.12 95 PHE A O 1
ATOM 745 N N . VAL A 1 96 ? 4.435 -2.053 -7.170 1.00 96.56 96 VAL A N 1
ATOM 746 C CA . VAL A 1 96 ? 5.766 -1.568 -7.584 1.00 96.56 96 VAL A CA 1
ATOM 747 C C . VAL A 1 96 ? 5.703 -0.769 -8.885 1.00 96.56 96 VAL A C 1
ATOM 749 O O . VAL A 1 96 ? 6.425 0.214 -9.042 1.00 96.56 96 VAL A O 1
ATOM 752 N N . ASN A 1 97 ? 4.817 -1.145 -9.808 1.00 95.62 97 ASN A N 1
ATOM 753 C CA . ASN A 1 97 ? 4.684 -0.480 -11.104 1.00 95.62 97 ASN A CA 1
ATOM 754 C C . ASN A 1 97 ? 3.774 0.756 -11.103 1.00 95.62 97 ASN A C 1
ATOM 756 O O . ASN A 1 97 ? 3.535 1.349 -12.162 1.00 95.62 97 ASN A O 1
ATOM 760 N N . SER A 1 98 ? 3.268 1.152 -9.938 1.00 94.81 98 SER A N 1
ATOM 761 C CA . SER A 1 98 ? 2.374 2.294 -9.776 1.00 94.81 98 SER A CA 1
ATOM 762 C C . SER A 1 98 ? 3.103 3.522 -9.222 1.00 94.81 98 SER A C 1
ATOM 764 O O . SER A 1 98 ? 4.075 3.401 -8.478 1.00 94.81 98 SER A O 1
ATOM 766 N N . LEU A 1 99 ? 2.577 4.719 -9.513 1.00 93.81 99 LEU A N 1
ATOM 767 C CA . LEU A 1 99 ? 3.122 5.981 -8.985 1.00 93.81 99 LEU A CA 1
ATOM 768 C C . LEU A 1 99 ? 3.062 6.067 -7.452 1.00 93.81 99 LEU A C 1
ATOM 770 O O . LEU A 1 99 ? 3.846 6.790 -6.854 1.00 93.81 99 LEU A O 1
ATOM 774 N N . ARG A 1 100 ? 2.158 5.313 -6.811 1.00 93.81 100 ARG A N 1
ATOM 775 C CA . ARG A 1 100 ? 2.081 5.201 -5.344 1.00 93.81 100 ARG A CA 1
ATOM 776 C C . ARG A 1 100 ? 3.164 4.291 -4.753 1.00 93.81 100 ARG A C 1
ATOM 778 O O . ARG A 1 100 ? 3.477 4.414 -3.573 1.00 93.81 100 ARG A O 1
ATOM 785 N N . GLY A 1 101 ? 3.722 3.381 -5.554 1.00 93.19 101 GLY A N 1
ATOM 786 C CA . GLY A 1 101 ? 4.764 2.449 -5.130 1.00 93.19 101 GLY A CA 1
ATOM 787 C C . GLY A 1 101 ? 6.164 3.013 -5.325 1.00 93.19 101 GLY A C 1
ATOM 788 O O . GLY A 1 101 ? 6.939 3.072 -4.364 1.00 93.19 101 GLY A O 1
ATOM 789 N N . ALA A 1 102 ? 6.474 3.452 -6.547 1.00 95.00 102 ALA A N 1
ATOM 790 C CA . ALA A 1 102 ? 7.770 4.013 -6.903 1.00 95.00 102 ALA A CA 1
ATOM 791 C C . ALA A 1 102 ? 7.652 5.081 -8.001 1.00 95.00 102 ALA A C 1
ATOM 793 O O . ALA A 1 102 ? 6.980 4.896 -9.014 1.00 95.00 102 ALA A O 1
ATOM 794 N N . GLU A 1 103 ? 8.366 6.188 -7.818 1.00 95.19 103 GLU A N 1
ATOM 795 C CA . GLU A 1 103 ? 8.451 7.279 -8.783 1.00 95.19 103 GLU A CA 1
ATOM 796 C C . GLU A 1 103 ? 9.879 7.834 -8.826 1.00 95.19 103 GLU A C 1
ATOM 798 O O . GLU A 1 103 ? 10.480 8.177 -7.804 1.00 95.19 103 GLU A O 1
ATOM 803 N N . LYS A 1 104 ? 10.439 7.979 -10.027 1.00 96.00 104 LYS A N 1
ATOM 804 C CA . LYS A 1 104 ? 11.723 8.656 -10.212 1.00 96.00 104 LYS A CA 1
ATOM 805 C C . LYS A 1 104 ? 11.535 10.172 -10.237 1.00 96.00 104 LYS A C 1
ATOM 807 O O . LYS A 1 104 ? 10.876 10.695 -11.132 1.00 96.00 104 LYS A O 1
ATOM 812 N N . ARG A 1 105 ? 12.238 10.897 -9.358 1.00 95.25 105 ARG A N 1
ATOM 813 C CA . ARG A 1 105 ? 12.393 12.361 -9.459 1.00 95.25 105 ARG A CA 1
ATOM 814 C C . ARG A 1 105 ? 13.874 12.729 -9.476 1.00 95.25 105 ARG A C 1
ATOM 816 O O . ARG A 1 105 ? 14.591 12.647 -8.480 1.00 95.25 105 ARG A O 1
ATOM 823 N N . GLY A 1 106 ? 14.360 13.107 -10.658 1.00 93.06 106 GLY A N 1
ATOM 824 C CA . GLY A 1 106 ? 15.778 13.387 -10.881 1.00 93.06 106 GLY A CA 1
ATOM 825 C C . GLY A 1 106 ? 16.649 12.141 -10.685 1.00 93.06 106 GLY A C 1
ATOM 826 O O . GLY A 1 106 ? 16.509 11.162 -11.414 1.00 93.06 106 GLY A O 1
ATOM 827 N N . GLN A 1 107 ? 17.571 12.199 -9.721 1.00 94.94 107 GLN A N 1
ATOM 828 C CA . GLN A 1 107 ? 18.486 11.099 -9.371 1.00 94.94 107 GLN A CA 1
ATOM 829 C C . GLN A 1 107 ? 17.997 10.267 -8.173 1.00 94.94 107 GLN A C 1
ATOM 831 O O . GLN A 1 107 ? 18.686 9.328 -7.773 1.00 94.94 107 GLN A O 1
ATOM 836 N N . ILE A 1 108 ? 16.843 10.612 -7.595 1.00 96.75 108 ILE A N 1
ATOM 837 C CA . ILE A 1 108 ? 16.287 9.969 -6.403 1.00 96.75 108 ILE A CA 1
ATOM 838 C C . ILE A 1 108 ? 15.069 9.145 -6.816 1.00 96.75 108 ILE A C 1
ATOM 840 O O . ILE A 1 108 ? 14.204 9.613 -7.563 1.00 96.75 108 ILE A O 1
ATOM 844 N N . LEU A 1 109 ? 15.008 7.908 -6.328 1.00 97.44 109 LEU A N 1
ATOM 845 C CA . LEU A 1 109 ? 13.813 7.083 -6.404 1.00 97.44 109 LEU A CA 1
ATOM 846 C C . LEU A 1 109 ? 12.967 7.359 -5.168 1.00 97.44 109 LEU A C 1
ATOM 848 O O . LEU A 1 109 ? 13.336 6.989 -4.053 1.00 97.44 109 LEU A O 1
ATOM 852 N N . HIS A 1 110 ? 11.838 8.017 -5.363 1.00 97.38 110 HIS A N 1
ATOM 853 C CA . HIS A 1 110 ? 10.860 8.179 -4.310 1.00 97.38 110 HIS A CA 1
ATOM 854 C C . HIS A 1 110 ? 10.021 6.913 -4.227 1.00 97.38 110 HIS A C 1
ATOM 856 O O . HIS A 1 110 ? 9.563 6.395 -5.241 1.00 97.38 110 HIS A O 1
ATOM 862 N N . VAL A 1 111 ? 9.854 6.398 -3.016 1.00 97.19 111 VAL A N 1
ATOM 863 C CA . VAL A 1 111 ? 9.092 5.172 -2.767 1.00 97.19 111 VAL A CA 1
ATOM 864 C C . VAL A 1 111 ? 8.032 5.416 -1.707 1.00 97.19 111 VAL A C 1
ATOM 866 O O . VAL A 1 111 ? 8.109 6.391 -0.945 1.00 97.19 111 VAL A O 1
ATOM 869 N N . SER A 1 112 ? 7.047 4.525 -1.660 1.00 96.56 112 SER A N 1
ATOM 870 C CA . SER A 1 112 ? 6.016 4.524 -0.624 1.00 96.56 112 SER A CA 1
ATOM 871 C C . SER A 1 112 ? 6.616 4.516 0.785 1.00 96.56 112 SER A C 1
ATOM 873 O O . SER A 1 112 ? 7.585 3.802 1.065 1.00 96.56 112 SER A O 1
ATOM 875 N N . THR A 1 113 ? 6.017 5.269 1.709 1.00 95.12 113 THR A N 1
ATOM 876 C CA . THR A 1 113 ? 6.397 5.238 3.132 1.00 95.12 113 THR A CA 1
ATOM 877 C C . THR A 1 113 ? 6.155 3.874 3.787 1.00 95.12 113 THR A C 1
ATOM 879 O O . THR A 1 113 ? 6.754 3.588 4.823 1.00 95.12 113 THR A O 1
ATOM 882 N N . LEU A 1 114 ? 5.367 2.988 3.164 1.00 93.62 114 LEU A N 1
ATOM 883 C CA . LEU A 1 114 ? 5.190 1.601 3.610 1.00 93.62 114 LEU A CA 1
ATOM 884 C C . LEU A 1 114 ? 6.511 0.836 3.679 1.00 93.62 114 LEU A C 1
ATOM 886 O O . LEU A 1 114 ? 6.734 0.070 4.616 1.00 93.62 114 LEU A O 1
ATOM 890 N N . TYR A 1 115 ? 7.418 1.088 2.733 1.00 95.56 115 TYR A N 1
ATOM 891 C CA . TYR A 1 115 ? 8.733 0.462 2.751 1.00 95.56 115 TYR A CA 1
ATOM 892 C C . TYR A 1 115 ? 9.551 0.900 3.963 1.00 95.56 115 TYR A C 1
ATOM 894 O O . TYR A 1 115 ? 10.290 0.090 4.507 1.00 95.56 115 TYR A O 1
ATOM 902 N N . ALA A 1 116 ? 9.393 2.140 4.439 1.00 94.19 116 ALA A N 1
ATOM 903 C CA . ALA A 1 116 ? 10.073 2.593 5.652 1.00 94.19 116 ALA A CA 1
ATOM 904 C C . ALA A 1 116 ? 9.554 1.880 6.914 1.00 94.19 116 ALA A C 1
ATOM 906 O O . ALA A 1 116 ? 10.350 1.568 7.795 1.00 94.19 116 ALA A O 1
ATOM 907 N N . GLU A 1 117 ? 8.249 1.586 6.995 1.00 92.69 117 GLU A N 1
ATOM 908 C CA . GLU A 1 117 ? 7.667 0.799 8.098 1.00 92.69 117 GLU A CA 1
ATOM 909 C C . GLU A 1 117 ? 8.229 -0.631 8.113 1.00 92.69 117 GLU A C 1
ATOM 911 O O . GLU A 1 117 ? 8.643 -1.126 9.161 1.00 92.69 117 GLU A O 1
ATOM 916 N N . ALA A 1 118 ? 8.281 -1.269 6.941 1.00 92.12 118 ALA A N 1
ATOM 917 C CA . ALA A 1 118 ? 8.801 -2.621 6.757 1.00 92.12 118 ALA A CA 1
ATOM 918 C C . ALA A 1 118 ? 10.334 -2.718 6.860 1.00 92.12 118 ALA A C 1
ATOM 920 O O . ALA A 1 118 ? 10.873 -3.761 7.233 1.00 92.12 118 ALA A O 1
ATOM 921 N N . GLY A 1 119 ? 11.043 -1.636 6.533 1.00 89.62 119 GLY A N 1
ATOM 922 C CA . GLY A 1 119 ? 12.492 -1.624 6.341 1.00 89.62 119 GLY A CA 1
ATOM 923 C C . GLY A 1 119 ? 13.299 -1.997 7.574 1.00 89.62 119 GLY A C 1
ATOM 924 O O . GLY A 1 119 ? 14.384 -2.544 7.438 1.00 89.62 119 GLY A O 1
ATOM 925 N N . THR A 1 120 ? 12.755 -1.793 8.774 1.00 84.50 120 THR A N 1
ATOM 926 C CA . THR A 1 120 ? 13.423 -2.190 10.024 1.00 84.50 120 THR A CA 1
ATOM 927 C C . THR A 1 120 ? 13.638 -3.698 10.140 1.00 84.50 120 THR A C 1
ATOM 929 O O . THR A 1 120 ? 14.556 -4.117 10.838 1.00 84.50 120 THR A O 1
ATOM 932 N N . THR A 1 121 ? 12.799 -4.501 9.480 1.00 90.06 121 THR A N 1
ATOM 933 C CA . THR A 1 121 ? 12.802 -5.965 9.610 1.00 90.06 121 THR A CA 1
ATOM 934 C C . THR A 1 121 ? 13.070 -6.657 8.276 1.00 90.06 121 THR A C 1
ATOM 936 O O . THR A 1 121 ? 13.887 -7.567 8.217 1.00 90.06 121 THR A O 1
ATOM 939 N N . LEU A 1 122 ? 12.418 -6.207 7.199 1.00 93.44 122 LEU A N 1
ATOM 940 C CA . LEU A 1 122 ? 12.456 -6.867 5.889 1.00 93.44 122 LEU A CA 1
ATOM 941 C C . LEU A 1 122 ? 13.592 -6.371 4.982 1.00 93.44 122 LEU A C 1
ATOM 943 O O . LEU A 1 122 ? 13.960 -7.068 4.043 1.00 93.44 122 LEU A O 1
ATOM 947 N N . PHE A 1 123 ? 14.159 -5.188 5.252 1.00 95.44 123 PHE A N 1
ATOM 948 C CA . PHE A 1 123 ? 15.226 -4.596 4.432 1.00 95.44 123 PHE A CA 1
ATOM 949 C C . PHE A 1 123 ? 16.378 -4.044 5.295 1.00 95.44 123 PHE A C 1
ATOM 951 O O . PHE A 1 123 ? 16.536 -2.820 5.382 1.00 95.44 123 PHE A O 1
ATOM 958 N N . PRO A 1 124 ? 17.192 -4.909 5.939 1.00 92.25 124 PRO A N 1
ATOM 959 C CA . PRO A 1 124 ? 18.302 -4.483 6.797 1.00 92.25 124 PRO A CA 1
ATOM 960 C C . PRO A 1 124 ? 19.246 -3.471 6.132 1.00 92.25 124 PRO A C 1
ATOM 962 O O . PRO A 1 124 ? 19.636 -2.480 6.754 1.00 92.25 124 PRO A O 1
ATOM 965 N N . ASN A 1 125 ? 19.575 -3.671 4.853 1.00 95.12 125 ASN A N 1
ATOM 966 C CA . ASN A 1 125 ? 20.199 -2.666 4.004 1.00 95.12 125 ASN A CA 1
ATOM 967 C C . ASN A 1 125 ? 19.136 -2.024 3.109 1.00 95.12 125 ASN A C 1
ATOM 969 O O . ASN A 1 125 ? 18.981 -2.366 1.936 1.00 95.12 125 ASN A O 1
ATOM 973 N N . PHE A 1 126 ? 18.435 -1.039 3.670 1.00 94.75 126 PHE A N 1
ATOM 974 C CA . PHE A 1 126 ? 17.284 -0.402 3.032 1.00 94.75 126 PHE A CA 1
ATOM 975 C C . PHE A 1 126 ? 17.526 0.051 1.584 1.00 94.75 126 PHE A C 1
ATOM 977 O O . PHE A 1 126 ? 16.621 -0.021 0.764 1.00 94.75 126 PHE A O 1
ATOM 984 N N . GLN A 1 127 ? 18.729 0.520 1.237 1.00 95.38 127 GLN A N 1
ATOM 985 C CA . GLN A 1 127 ? 19.021 0.990 -0.122 1.00 95.38 127 GLN A CA 1
ATOM 986 C C . GLN A 1 127 ? 19.191 -0.160 -1.118 1.00 95.38 127 GLN A C 1
ATOM 988 O O . GLN A 1 127 ? 18.671 -0.080 -2.230 1.00 95.38 127 GLN A O 1
ATOM 993 N N . ASN A 1 128 ? 19.925 -1.207 -0.742 1.00 95.75 128 ASN A N 1
ATOM 994 C CA . ASN A 1 128 ? 20.263 -2.300 -1.653 1.00 95.75 128 ASN A CA 1
ATOM 995 C C . ASN A 1 128 ? 19.160 -3.359 -1.701 1.00 95.75 128 ASN A C 1
ATOM 997 O O . ASN A 1 128 ? 18.764 -3.770 -2.790 1.00 95.75 128 ASN A O 1
ATOM 1001 N N . ASP A 1 129 ? 18.628 -3.747 -0.543 1.00 96.31 129 ASP A N 1
ATOM 1002 C CA . ASP A 1 129 ? 17.649 -4.830 -0.430 1.00 96.31 129 ASP A CA 1
ATOM 1003 C C . ASP A 1 129 ? 16.320 -4.407 -1.059 1.00 96.31 129 ASP A C 1
ATOM 1005 O O . ASP A 1 129 ? 15.748 -5.130 -1.874 1.00 96.31 129 ASP A O 1
ATOM 1009 N N . LEU A 1 130 ? 15.870 -3.177 -0.772 1.00 96.62 130 LEU A N 1
ATOM 1010 C CA . LEU A 1 130 ? 14.670 -2.638 -1.404 1.00 96.62 130 LEU A CA 1
ATOM 1011 C C . LEU A 1 130 ? 14.870 -2.465 -2.909 1.00 96.62 130 LEU A C 1
ATOM 1013 O O . LEU A 1 130 ? 13.963 -2.756 -3.679 1.00 96.62 130 LEU A O 1
ATOM 1017 N N . ARG A 1 131 ? 16.048 -2.017 -3.358 1.00 96.69 131 ARG A N 1
ATOM 1018 C CA . ARG A 1 131 ? 16.332 -1.903 -4.793 1.00 96.69 131 ARG A CA 1
ATOM 1019 C C . ARG A 1 131 ? 16.224 -3.255 -5.488 1.00 96.69 131 ARG A C 1
ATOM 1021 O O . ARG A 1 131 ? 15.578 -3.328 -6.527 1.00 96.69 131 ARG A O 1
ATOM 1028 N N . ALA A 1 132 ? 16.828 -4.299 -4.924 1.00 96.62 132 ALA A N 1
ATOM 1029 C CA . ALA A 1 132 ? 16.751 -5.652 -5.468 1.00 96.62 132 ALA A CA 1
ATOM 1030 C C . ALA A 1 132 ? 15.296 -6.144 -5.535 1.00 96.62 132 ALA A C 1
ATOM 1032 O O . ALA A 1 132 ? 14.855 -6.619 -6.581 1.00 96.62 132 ALA A O 1
ATOM 1033 N N . HIS A 1 133 ? 14.532 -5.928 -4.462 1.00 96.88 133 HIS A N 1
ATOM 1034 C CA . HIS A 1 133 ? 13.110 -6.262 -4.401 1.00 96.88 133 HIS A CA 1
ATOM 1035 C C . HIS A 1 133 ? 12.282 -5.524 -5.461 1.00 96.88 133 HIS A C 1
ATOM 1037 O O . HIS A 1 133 ? 11.524 -6.139 -6.206 1.00 96.88 133 HIS A O 1
ATOM 1043 N N . LEU A 1 134 ? 12.456 -4.205 -5.593 1.00 96.81 134 LEU A N 1
ATOM 1044 C CA . LEU A 1 134 ? 11.744 -3.414 -6.601 1.00 96.81 134 LEU A CA 1
ATOM 1045 C C . LEU A 1 134 ? 12.091 -3.862 -8.024 1.00 96.81 134 LEU A C 1
ATOM 1047 O O . LEU A 1 134 ? 11.204 -3.920 -8.870 1.00 96.81 134 LEU A O 1
ATOM 1051 N N . LEU A 1 135 ? 13.356 -4.198 -8.298 1.00 96.75 135 LEU A N 1
ATOM 1052 C CA . LEU A 1 135 ? 13.774 -4.671 -9.618 1.00 96.75 135 LEU A CA 1
ATOM 1053 C C . LEU A 1 135 ? 13.086 -5.992 -9.991 1.00 96.75 135 LEU A C 1
ATOM 1055 O O . LEU A 1 135 ? 12.647 -6.115 -11.134 1.00 96.75 135 LEU A O 1
ATOM 1059 N N . ALA A 1 136 ? 12.918 -6.916 -9.038 1.00 95.94 136 ALA A N 1
ATOM 1060 C CA . ALA A 1 136 ? 12.269 -8.212 -9.258 1.00 95.94 136 ALA A CA 1
ATOM 1061 C C . ALA A 1 136 ? 10.801 -8.094 -9.716 1.00 95.94 136 ALA A C 1
ATOM 1063 O O . ALA A 1 136 ? 10.352 -8.879 -10.548 1.00 95.94 136 ALA A O 1
ATOM 1064 N N . TYR A 1 137 ? 10.076 -7.081 -9.232 1.00 95.88 137 TYR A N 1
ATOM 1065 C CA . TYR A 1 137 ? 8.654 -6.859 -9.546 1.00 95.88 137 TYR A CA 1
ATOM 1066 C C . TYR A 1 137 ? 8.407 -5.702 -10.524 1.00 95.88 137 TYR A C 1
ATOM 1068 O O . TYR A 1 137 ? 7.262 -5.364 -10.833 1.00 95.88 137 TYR A O 1
ATOM 1076 N N . SER A 1 138 ? 9.465 -5.077 -11.038 1.00 95.50 138 SER A N 1
ATOM 1077 C CA . SER A 1 138 ? 9.347 -3.955 -11.969 1.00 95.50 138 SER A CA 1
ATOM 1078 C C . SER A 1 138 ? 9.157 -4.408 -13.417 1.00 95.50 138 SER A C 1
ATOM 1080 O O . SER A 1 138 ? 9.803 -5.321 -13.923 1.00 95.50 138 SER A O 1
ATOM 1082 N N . THR A 1 139 ? 8.283 -3.707 -14.131 1.00 93.81 139 THR A N 1
ATOM 1083 C CA . THR A 1 139 ? 8.246 -3.732 -15.594 1.00 93.81 139 THR A CA 1
ATOM 1084 C C . THR A 1 139 ? 9.525 -3.137 -16.153 1.00 93.81 139 THR A C 1
ATOM 1086 O O . THR A 1 139 ? 10.130 -2.261 -15.546 1.00 93.81 139 THR A O 1
ATOM 1089 N N . GLU A 1 140 ? 9.876 -3.505 -17.380 1.00 92.44 140 GLU A N 1
ATOM 1090 C CA . GLU A 1 140 ? 11.067 -2.990 -18.058 1.00 92.44 140 GLU A CA 1
ATOM 1091 C C . GLU A 1 140 ? 11.147 -1.446 -18.086 1.00 92.44 140 GLU A C 1
ATOM 1093 O O . GLU A 1 140 ? 12.226 -0.869 -17.964 1.00 92.44 140 GLU A O 1
ATOM 1098 N N . ARG A 1 141 ? 10.006 -0.747 -18.176 1.00 92.69 141 ARG A N 1
ATOM 1099 C CA . ARG A 1 141 ? 9.969 0.721 -18.070 1.00 92.69 141 ARG A CA 1
ATOM 1100 C C . ARG A 1 141 ? 10.419 1.199 -16.686 1.00 92.69 141 ARG A C 1
ATOM 1102 O O . ARG A 1 141 ? 11.310 2.040 -16.599 1.00 92.69 141 ARG A O 1
ATOM 1109 N N . VAL A 1 142 ? 9.802 0.672 -15.631 1.00 94.06 142 VAL A N 1
ATOM 1110 C CA . VAL A 1 142 ? 10.076 1.063 -14.239 1.00 94.06 142 VAL A CA 1
ATOM 1111 C C . VAL A 1 142 ? 11.474 0.609 -13.816 1.00 94.06 142 VAL A C 1
ATOM 1113 O O . VAL A 1 142 ? 12.176 1.349 -13.136 1.00 94.06 142 VAL A O 1
ATOM 1116 N N . ARG A 1 143 ? 11.944 -0.541 -14.307 1.00 95.88 143 ARG A N 1
ATOM 1117 C CA . ARG A 1 143 ? 13.302 -1.047 -14.087 1.00 95.88 143 ARG A CA 1
ATOM 1118 C C . ARG A 1 143 ? 14.361 -0.033 -14.520 1.00 95.88 143 ARG A C 1
ATOM 1120 O O . ARG A 1 143 ? 15.231 0.324 -13.729 1.00 95.88 143 ARG A O 1
ATOM 1127 N N . ARG A 1 144 ? 14.229 0.528 -15.729 1.00 95.19 144 ARG A N 1
ATOM 1128 C CA . ARG A 1 144 ? 15.120 1.595 -16.225 1.00 95.19 144 ARG A CA 1
ATOM 1129 C C . ARG A 1 144 ? 15.041 2.874 -15.396 1.00 95.19 144 ARG A C 1
ATOM 1131 O O . ARG A 1 144 ? 16.044 3.571 -15.230 1.00 95.19 144 ARG A O 1
ATOM 1138 N N . GLU A 1 145 ? 13.856 3.213 -14.891 1.00 94.50 145 GLU A N 1
ATOM 1139 C CA . GLU A 1 145 ? 13.695 4.351 -13.986 1.00 94.50 145 GLU A CA 1
ATOM 1140 C C . GLU A 1 145 ? 14.474 4.113 -12.689 1.00 94.50 145 GLU A C 1
ATOM 1142 O O . GLU A 1 145 ? 15.272 4.974 -12.318 1.00 94.50 145 GLU A O 1
ATOM 1147 N N . ILE A 1 146 ? 14.326 2.933 -12.076 1.00 95.50 146 ILE A N 1
ATOM 1148 C CA . ILE A 1 146 ? 15.029 2.521 -10.856 1.00 95.50 146 ILE A CA 1
ATOM 1149 C C . ILE A 1 146 ? 16.544 2.533 -11.078 1.00 95.50 146 ILE A C 1
ATOM 1151 O O . ILE A 1 146 ? 17.262 3.183 -10.317 1.00 95.50 146 ILE A O 1
ATOM 1155 N N . GLU A 1 147 ? 17.051 1.873 -12.118 1.00 95.19 147 GLU A N 1
ATOM 1156 C CA . GLU A 1 147 ? 18.488 1.799 -12.435 1.00 95.19 147 GLU A CA 1
ATOM 1157 C C . GLU A 1 147 ? 19.115 3.176 -12.672 1.00 95.19 147 GLU A C 1
ATOM 1159 O O . GLU A 1 147 ? 20.264 3.416 -12.310 1.00 95.19 147 GLU A O 1
ATOM 1164 N N . GLY A 1 148 ? 18.340 4.120 -13.206 1.00 94.06 148 GLY A N 1
ATOM 1165 C CA . GLY A 1 148 ? 18.766 5.503 -13.396 1.00 94.06 148 GLY A CA 1
ATOM 1166 C C . GLY A 1 148 ? 18.748 6.378 -12.134 1.00 94.06 148 GLY A C 1
ATOM 1167 O O . GLY A 1 148 ? 18.814 7.601 -12.282 1.00 94.06 148 GLY A O 1
ATOM 1168 N N . THR A 1 149 ? 18.608 5.808 -10.932 1.00 96.31 149 THR A N 1
ATOM 1169 C CA . THR A 1 149 ? 18.641 6.530 -9.643 1.00 96.31 149 THR A CA 1
ATOM 1170 C C . THR A 1 149 ? 19.811 6.091 -8.769 1.00 96.31 149 THR A C 1
ATOM 1172 O O . THR A 1 149 ? 20.250 4.946 -8.824 1.00 96.31 149 THR A O 1
ATOM 1175 N N . ARG A 1 150 ? 20.301 7.003 -7.924 1.00 94.38 150 ARG A N 1
ATOM 1176 C CA . ARG A 1 150 ? 21.450 6.778 -7.029 1.00 94.38 150 ARG A CA 1
ATOM 1177 C C . ARG A 1 150 ? 21.044 6.415 -5.609 1.00 94.38 150 ARG A C 1
ATOM 1179 O O . ARG A 1 150 ? 21.787 5.730 -4.920 1.00 94.38 150 ARG A O 1
ATOM 1186 N N . SER A 1 151 ? 19.888 6.894 -5.167 1.00 95.50 151 SER A N 1
ATOM 1187 C CA . SER A 1 151 ? 19.385 6.686 -3.813 1.00 95.50 151 SER A CA 1
ATOM 1188 C C . SER A 1 151 ? 17.874 6.511 -3.814 1.00 95.50 151 SER A C 1
ATOM 1190 O O . SER A 1 151 ? 17.177 6.957 -4.727 1.00 95.50 151 SER A O 1
ATOM 1192 N N . ILE A 1 1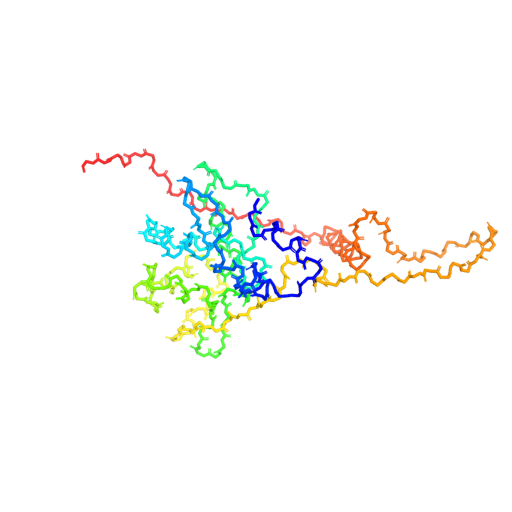52 ? 17.386 5.845 -2.776 1.00 96.81 152 ILE A N 1
ATOM 1193 C CA . ILE A 1 152 ? 15.976 5.608 -2.498 1.00 96.81 152 ILE A CA 1
ATOM 1194 C C . ILE A 1 152 ? 15.554 6.473 -1.312 1.00 96.81 152 ILE A C 1
ATOM 1196 O O . ILE A 1 152 ? 16.231 6.493 -0.283 1.00 96.81 152 ILE A O 1
ATOM 1200 N N . GLN A 1 153 ? 14.424 7.165 -1.444 1.00 96.75 153 GLN A N 1
ATOM 1201 C CA . GLN A 1 153 ? 13.851 8.002 -0.396 1.00 96.75 153 GLN A CA 1
ATOM 1202 C C . GLN A 1 153 ? 12.363 7.678 -0.175 1.00 96.75 153 GLN A C 1
ATOM 1204 O O . GLN A 1 153 ? 11.531 7.964 -1.043 1.00 96.75 153 GLN A O 1
ATOM 1209 N N . PRO A 1 154 ? 11.982 7.156 1.005 1.00 96.25 154 PRO A N 1
ATOM 1210 C CA . PRO A 1 154 ? 10.579 6.992 1.373 1.00 96.25 154 PRO A CA 1
ATOM 1211 C C . PRO A 1 154 ? 9.925 8.361 1.536 1.00 96.25 154 PRO A C 1
ATOM 1213 O O . PRO A 1 154 ? 10.351 9.167 2.361 1.00 96.25 154 PRO A O 1
ATOM 1216 N N . SER A 1 155 ? 8.934 8.661 0.706 1.00 95.75 155 SER A N 1
ATOM 1217 C CA . SER A 1 155 ? 8.281 9.982 0.709 1.00 95.75 155 SER A CA 1
ATOM 1218 C C . SER A 1 155 ? 6.914 10.009 0.041 1.00 95.75 155 SER A C 1
ATOM 1220 O O . SER A 1 155 ? 6.191 10.984 0.209 1.00 95.75 155 SER A O 1
ATOM 1222 N N . ILE A 1 156 ? 6.558 8.973 -0.719 1.00 94.44 156 ILE A N 1
ATOM 1223 C CA . ILE A 1 156 ? 5.254 8.897 -1.367 1.00 94.44 156 ILE A CA 1
ATOM 1224 C C . ILE A 1 156 ? 4.234 8.473 -0.315 1.00 94.44 156 ILE A C 1
ATOM 1226 O O . ILE A 1 156 ? 4.385 7.430 0.326 1.00 94.44 156 ILE A O 1
ATOM 1230 N N . TRP A 1 157 ? 3.220 9.310 -0.125 1.00 92.31 157 TRP A N 1
ATOM 1231 C CA . TRP A 1 157 ? 2.142 9.087 0.824 1.00 92.31 157 TR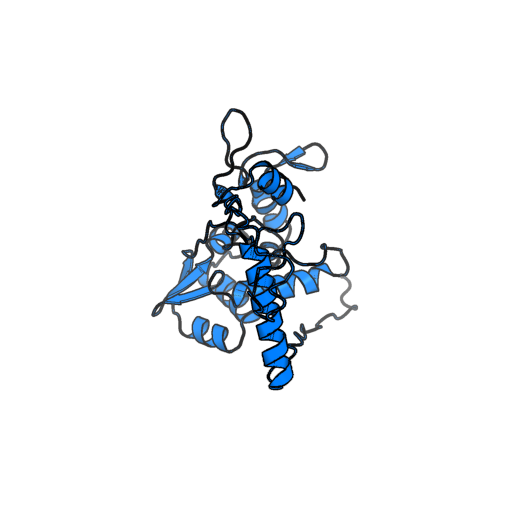P A CA 1
ATOM 1232 C C . TRP A 1 157 ? 0.847 9.662 0.262 1.00 92.31 157 TRP A C 1
ATOM 1234 O O . TRP A 1 157 ? 0.724 10.875 0.117 1.00 92.31 157 TRP A O 1
ATOM 1244 N N . GLU A 1 158 ? -0.108 8.782 -0.023 1.00 92.75 158 GLU A N 1
ATOM 1245 C CA . GLU A 1 158 ? -1.431 9.138 -0.533 1.00 92.75 158 GLU A CA 1
ATOM 1246 C C . GLU A 1 158 ? -2.475 8.651 0.473 1.00 92.75 158 GLU A C 1
ATOM 1248 O O . GLU A 1 158 ? -2.783 7.460 0.532 1.00 92.75 158 GLU A O 1
ATOM 1253 N N . ALA A 1 159 ? -2.967 9.570 1.305 1.00 92.06 159 ALA A N 1
ATOM 1254 C CA . ALA A 1 159 ? -3.865 9.262 2.423 1.00 92.06 159 ALA A CA 1
ATOM 1255 C C . ALA A 1 159 ? -5.334 9.116 2.010 1.00 92.06 159 ALA A C 1
ATOM 1257 O O . ALA A 1 159 ? -6.168 8.746 2.836 1.00 92.06 159 ALA A O 1
ATOM 1258 N N . ASP A 1 160 ? -5.667 9.480 0.774 1.00 92.81 160 ASP A N 1
ATOM 1259 C CA . ASP A 1 160 ? -7.044 9.498 0.306 1.00 92.81 160 ASP A CA 1
ATOM 1260 C C . ASP A 1 160 ? -7.608 8.074 0.213 1.00 92.81 160 ASP A C 1
ATOM 1262 O O . ASP A 1 160 ? -6.878 7.107 -0.010 1.00 92.81 160 ASP A O 1
ATOM 1266 N N . ILE A 1 161 ? -8.912 7.932 0.437 1.00 92.88 161 ILE A N 1
ATOM 1267 C CA . ILE A 1 161 ? -9.607 6.645 0.448 1.00 92.88 161 ILE A CA 1
ATOM 1268 C C . ILE A 1 161 ? -9.492 5.939 -0.911 1.00 92.88 161 ILE A C 1
ATOM 1270 O O . ILE A 1 161 ? -9.628 6.539 -1.973 1.00 92.88 161 ILE A O 1
ATOM 1274 N N . SER A 1 162 ? -9.249 4.631 -0.877 1.00 91.25 162 SER A N 1
ATOM 1275 C CA . SER A 1 162 ? -9.211 3.768 -2.056 1.00 91.25 162 SER A CA 1
ATOM 1276 C C . SER A 1 162 ? -10.624 3.297 -2.422 1.00 91.25 162 SER A C 1
ATOM 1278 O O . SER A 1 162 ? -10.939 2.110 -2.358 1.00 91.25 162 SER A O 1
ATOM 1280 N N . ASP A 1 163 ? -11.497 4.241 -2.768 1.00 87.81 163 ASP A N 1
ATOM 1281 C CA . ASP A 1 163 ? -12.833 3.986 -3.306 1.00 87.81 163 ASP A CA 1
ATOM 1282 C C . ASP A 1 163 ? -13.016 4.672 -4.673 1.00 87.81 163 ASP A C 1
ATOM 1284 O O . ASP A 1 163 ? -12.132 5.361 -5.181 1.00 87.81 163 ASP A O 1
ATOM 1288 N N . LEU A 1 164 ? -14.167 4.444 -5.311 1.00 83.75 164 LEU A N 1
ATOM 1289 C CA . LEU A 1 164 ? -14.495 5.090 -6.588 1.00 83.75 164 LEU A CA 1
ATOM 1290 C C . LEU A 1 164 ? -15.109 6.485 -6.409 1.00 83.75 164 LEU A C 1
ATOM 1292 O O . LEU A 1 164 ? -15.127 7.260 -7.361 1.00 83.75 164 LEU A O 1
ATOM 1296 N N . ALA A 1 165 ? -15.651 6.780 -5.225 1.00 81.56 165 ALA A N 1
ATOM 1297 C CA . ALA A 1 165 ? -16.390 8.007 -4.952 1.00 81.56 165 ALA A CA 1
ATOM 1298 C C . ALA A 1 165 ? -15.533 9.103 -4.299 1.00 81.56 165 ALA A C 1
ATOM 1300 O O . ALA A 1 165 ? -16.008 10.222 -4.160 1.00 81.56 165 ALA A O 1
ATOM 1301 N N . GLY A 1 166 ? -14.305 8.817 -3.864 1.00 83.31 166 GLY A N 1
ATOM 1302 C CA . GLY A 1 166 ? -13.453 9.756 -3.132 1.00 83.31 166 GLY A CA 1
ATOM 1303 C C . GLY A 1 166 ? -14.031 10.170 -1.776 1.00 83.31 166 GLY A C 1
ATOM 1304 O O . GLY A 1 166 ? -13.822 11.308 -1.343 1.00 83.31 166 GLY A O 1
ATOM 1305 N N . ALA A 1 167 ? -14.815 9.294 -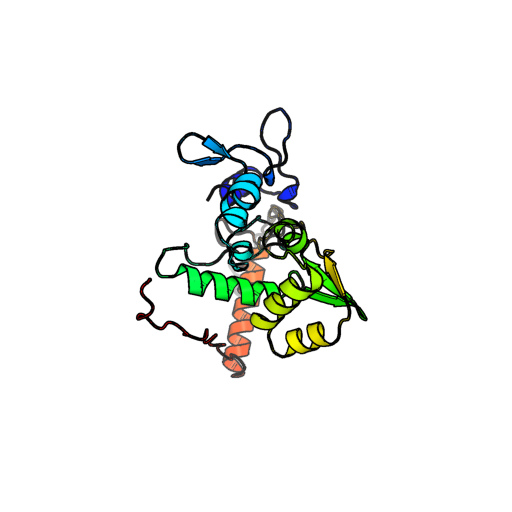1.133 1.00 81.94 167 ALA A N 1
ATOM 1306 C CA . ALA A 1 167 ? -15.664 9.628 0.014 1.00 81.94 167 ALA A CA 1
ATOM 1307 C C . ALA A 1 167 ? -16.619 10.813 -0.228 1.00 81.94 167 ALA A C 1
ATOM 1309 O O . ALA A 1 167 ? -16.981 11.544 0.703 1.00 81.94 167 ALA A O 1
ATOM 1310 N N . GLU A 1 168 ? -17.045 11.025 -1.471 1.00 77.62 168 GLU A N 1
ATOM 1311 C CA . GLU A 1 168 ? -18.156 11.920 -1.761 1.00 77.62 168 GLU A CA 1
ATOM 1312 C C . GLU A 1 168 ? -19.473 11.246 -1.353 1.00 77.62 168 GLU A C 1
ATOM 1314 O O . GLU A 1 168 ? -19.747 10.086 -1.676 1.00 77.62 168 GLU A O 1
ATOM 1319 N N . LYS A 1 169 ? -20.313 11.990 -0.625 1.00 66.38 169 LYS A N 1
ATOM 1320 C CA . LYS A 1 169 ? -21.743 11.673 -0.568 1.00 66.38 169 LYS A CA 1
ATOM 1321 C C . LYS A 1 169 ? -22.315 12.031 -1.930 1.00 66.38 169 LYS A C 1
ATOM 1323 O O . LYS A 1 169 ? -21.984 13.106 -2.428 1.00 66.38 169 LYS A O 1
ATOM 1328 N N . ASP A 1 170 ? -23.168 11.180 -2.500 1.00 61.53 170 ASP A N 1
ATOM 1329 C CA . ASP A 1 170 ? -23.983 11.600 -3.642 1.00 61.53 170 ASP A CA 1
ATOM 1330 C C . ASP A 1 170 ? -24.692 12.890 -3.206 1.00 61.53 170 ASP A C 1
ATOM 1332 O O . ASP A 1 170 ? -25.397 12.867 -2.187 1.00 61.53 170 ASP A O 1
ATOM 1336 N N . PRO A 1 171 ? -24.438 14.044 -3.851 1.00 55.97 171 PRO A N 1
ATOM 1337 C CA . PRO A 1 171 ? -25.275 15.188 -3.592 1.00 55.97 171 PRO A CA 1
ATOM 1338 C C . PRO A 1 171 ? -26.675 14.730 -3.986 1.00 55.97 171 PRO A C 1
ATOM 1340 O O . PRO A 1 171 ? -26.912 14.409 -5.150 1.00 55.97 171 PRO A O 1
ATOM 1343 N N . GLU A 1 172 ? -27.594 14.659 -3.022 1.00 51.38 172 GLU A N 1
ATOM 1344 C CA . GLU A 1 172 ? -29.021 14.516 -3.293 1.00 51.38 172 GLU A CA 1
ATOM 1345 C C . GLU A 1 172 ? -29.476 15.747 -4.095 1.00 51.38 172 GLU A C 1
ATOM 1347 O O . GLU A 1 172 ? -30.126 16.663 -3.599 1.00 51.38 172 GLU A O 1
ATOM 1352 N N . LEU A 1 173 ? -29.094 15.814 -5.368 1.00 47.25 173 LEU A N 1
ATOM 1353 C CA . LEU A 1 173 ? -29.718 16.643 -6.366 1.00 47.25 173 LEU A CA 1
ATOM 1354 C C . LEU A 1 173 ? -31.087 16.004 -6.556 1.00 47.25 173 LEU A C 1
ATOM 1356 O O . LEU A 1 173 ? -31.256 15.044 -7.313 1.00 47.25 173 LEU A O 1
ATOM 1360 N N . SER A 1 174 ? -32.037 16.498 -5.763 1.00 41.53 174 SER A N 1
ATOM 1361 C CA . SER A 1 174 ? -33.455 16.424 -6.067 1.00 41.53 174 SER A CA 1
ATOM 1362 C C . SER A 1 174 ? -33.620 16.940 -7.490 1.00 41.53 174 SER A C 1
ATOM 1364 O O . SER A 1 174 ? -33.352 18.110 -7.777 1.00 41.53 174 SER A O 1
ATOM 1366 N N . TYR A 1 175 ? -34.015 16.060 -8.405 1.00 44.78 175 TYR A N 1
ATOM 1367 C CA . TYR A 1 175 ? -34.561 16.536 -9.660 1.00 44.78 175 TYR A CA 1
ATOM 1368 C C . TYR A 1 175 ? -35.878 17.234 -9.324 1.00 44.78 175 TYR A C 1
ATOM 1370 O O . TYR A 1 175 ? -36.842 16.592 -8.907 1.00 44.78 175 TYR A O 1
ATOM 1378 N N . VAL A 1 176 ? -35.958 18.539 -9.586 1.00 39.84 176 VAL A N 1
ATOM 1379 C CA . VAL A 1 176 ? -37.236 19.103 -10.019 1.00 39.84 176 VAL A CA 1
ATOM 1380 C C . VAL A 1 176 ? -37.477 18.481 -11.389 1.00 39.84 176 VAL A C 1
ATOM 1382 O O . VAL A 1 176 ? -36.965 18.961 -12.399 1.00 39.84 176 VAL A O 1
ATOM 1385 N N . ALA A 1 177 ? -38.158 17.336 -11.420 1.00 44.00 177 ALA A N 1
ATOM 1386 C CA . ALA A 1 177 ? -38.649 16.778 -12.664 1.00 44.00 177 ALA A CA 1
ATOM 1387 C C . ALA A 1 177 ? -39.618 17.812 -13.243 1.00 44.00 177 ALA A C 1
ATOM 1389 O O . ALA A 1 177 ? -40.732 17.988 -12.747 1.00 44.00 177 ALA A O 1
ATOM 1390 N N . PHE A 1 178 ? -39.183 18.549 -14.263 1.00 38.66 178 PHE A N 1
ATOM 1391 C CA . PHE A 1 178 ? -40.131 19.241 -15.116 1.00 38.66 178 PHE A CA 1
ATOM 1392 C C . PHE A 1 178 ? -40.973 18.136 -15.749 1.00 38.66 178 PHE A C 1
ATOM 1394 O O . PHE A 1 178 ? -40.440 17.313 -16.491 1.00 38.66 178 PHE A O 1
ATOM 1401 N N . ASN A 1 179 ? -42.255 18.065 -15.378 1.00 36.41 179 ASN A N 1
ATOM 1402 C CA . ASN A 1 179 ? -43.244 17.228 -16.048 1.00 36.41 179 ASN A CA 1
ATOM 1403 C C . ASN A 1 179 ? -43.258 17.627 -17.528 1.00 36.41 179 ASN A C 1
ATOM 1405 O O . ASN A 1 179 ? -43.953 18.566 -17.913 1.00 36.41 179 ASN A O 1
ATOM 1409 N N . LEU A 1 180 ? -42.440 16.960 -18.336 1.00 41.81 180 LEU A N 1
ATOM 1410 C CA . LEU A 1 180 ? -42.504 17.051 -19.781 1.00 41.81 180 LEU A CA 1
ATOM 1411 C C . LEU A 1 180 ? -43.625 16.118 -20.236 1.00 41.81 180 LEU A C 1
ATOM 1413 O O . LEU A 1 180 ? -43.719 14.967 -19.807 1.00 41.81 180 LEU A O 1
ATOM 1417 N N . ASP A 1 181 ? -44.521 16.694 -21.031 1.00 41.97 181 ASP A N 1
ATOM 1418 C CA . ASP A 1 181 ? -45.726 16.089 -21.586 1.00 41.97 181 ASP A CA 1
ATOM 1419 C C . ASP A 1 181 ? -45.414 14.702 -22.195 1.00 41.97 181 ASP A C 1
ATOM 1421 O O . ASP A 1 181 ? -44.466 14.581 -22.976 1.00 41.97 181 ASP A O 1
ATOM 1425 N N . PRO A 1 182 ? -46.208 13.651 -21.899 1.00 45.47 182 PRO A N 1
ATOM 1426 C CA . PRO A 1 182 ? -46.039 12.304 -22.458 1.00 45.47 182 PRO A CA 1
ATOM 1427 C C . PRO A 1 182 ? -46.013 12.210 -23.994 1.00 45.47 182 PRO A C 1
ATOM 1429 O O . PRO A 1 182 ? -45.797 11.122 -24.530 1.00 45.47 182 PRO A O 1
ATOM 1432 N N . ARG A 1 183 ? -46.279 13.306 -24.714 1.00 46.81 183 ARG A N 1
ATOM 1433 C CA . ARG A 1 183 ? -46.287 13.383 -26.181 1.00 46.81 183 ARG A CA 1
ATOM 1434 C C . ARG A 1 183 ? -44.975 13.843 -26.816 1.00 46.81 183 ARG A C 1
ATOM 1436 O O . ARG A 1 183 ? -44.856 13.722 -28.033 1.00 46.81 183 ARG A O 1
ATOM 1443 N N . ASP A 1 184 ? -43.982 14.275 -26.043 1.00 46.34 184 ASP A N 1
ATOM 1444 C CA . ASP A 1 184 ? -42.641 14.572 -26.565 1.00 46.34 184 ASP A CA 1
ATOM 1445 C C . ASP A 1 184 ? -41.811 13.282 -26.718 1.00 46.34 184 ASP A C 1
ATOM 1447 O O . ASP A 1 184 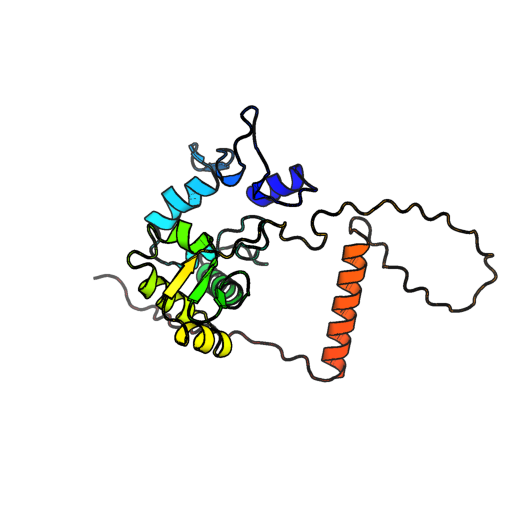? -40.777 13.078 -26.088 1.00 46.34 184 ASP A O 1
ATOM 1451 N N . TRP A 1 185 ? -42.255 12.377 -27.600 1.00 41.16 185 TRP A N 1
ATOM 1452 C CA . TRP A 1 185 ? -41.468 11.228 -28.081 1.00 41.16 185 TRP A CA 1
ATOM 1453 C C . TRP A 1 185 ? -40.431 11.670 -29.128 1.00 41.16 185 TRP A C 1
ATOM 1455 O O . TRP A 1 185 ? -40.306 11.103 -30.215 1.00 41.16 185 TRP A O 1
ATOM 1465 N N . GLY A 1 186 ? -39.680 12.719 -28.802 1.00 34.25 186 GLY A N 1
ATOM 1466 C CA . GLY A 1 186 ? -38.429 13.037 -29.466 1.00 34.25 186 GLY A CA 1
ATOM 1467 C C . GLY A 1 186 ? -37.324 12.246 -28.785 1.00 34.25 186 GLY A C 1
ATOM 1468 O O . GLY A 1 186 ? -37.052 12.462 -27.609 1.00 34.25 186 GLY A O 1
ATOM 1469 N N . PHE A 1 187 ? -36.692 11.332 -29.520 1.00 37.44 187 PHE A N 1
ATOM 1470 C CA . PHE A 1 187 ? -35.461 10.638 -29.139 1.00 37.44 187 PHE A CA 1
ATOM 1471 C C . PHE A 1 187 ? -34.316 11.641 -28.899 1.00 37.44 187 PHE A C 1
ATOM 1473 O O . PHE A 1 187 ? -33.395 11.754 -29.700 1.00 37.44 187 PHE A O 1
ATOM 1480 N N . ASN A 1 188 ? -34.355 12.374 -27.792 1.00 36.31 188 ASN A N 1
ATOM 1481 C CA . ASN A 1 188 ? -33.176 12.987 -27.213 1.00 36.31 188 ASN A CA 1
ATOM 1482 C C . ASN A 1 188 ? -32.723 12.055 -26.101 1.00 36.31 188 ASN A C 1
ATOM 1484 O O . ASN A 1 188 ? -33.232 12.093 -24.983 1.00 36.31 188 ASN A O 1
ATOM 1488 N N . HIS A 1 189 ? -31.775 11.188 -26.457 1.00 40.53 189 HIS A N 1
ATOM 1489 C CA . HIS A 1 189 ? -30.887 10.518 -25.521 1.00 40.53 189 HIS A CA 1
ATOM 1490 C C . HIS A 1 189 ? -30.189 11.593 -24.675 1.00 40.53 189 HIS A C 1
ATOM 1492 O O . HIS A 1 189 ? -29.086 12.028 -24.987 1.00 40.53 189 HIS A O 1
ATOM 1498 N N . LEU A 1 190 ? -30.851 12.079 -23.625 1.00 43.12 190 LEU A N 1
ATOM 1499 C CA . LEU A 1 190 ? -30.113 12.584 -22.487 1.00 43.12 190 LEU A CA 1
ATOM 1500 C C . LEU A 1 190 ? -29.437 11.357 -21.896 1.00 43.12 190 LEU A C 1
ATOM 1502 O O . LEU A 1 190 ? -30.120 10.446 -21.428 1.00 43.12 190 LEU A O 1
ATOM 1506 N N . ASP A 1 191 ? -28.110 11.341 -21.966 1.00 48.16 191 ASP A N 1
ATOM 1507 C CA . ASP A 1 191 ? -27.208 10.452 -21.238 1.00 48.16 191 ASP A CA 1
ATOM 1508 C C . ASP A 1 191 ? -27.399 10.648 -19.720 1.00 48.16 191 ASP A C 1
ATOM 1510 O O . ASP A 1 191 ? -26.508 11.098 -18.999 1.00 48.16 191 ASP A O 1
ATOM 1514 N N . ALA A 1 192 ? -28.610 10.396 -19.224 1.00 50.72 192 ALA A N 1
ATOM 1515 C CA . ALA A 1 192 ? -28.899 10.358 -17.811 1.00 50.72 192 ALA A CA 1
ATOM 1516 C C . ALA A 1 192 ? -28.105 9.170 -17.251 1.00 50.72 192 ALA A C 1
ATOM 1518 O O . ALA A 1 192 ? -28.272 8.052 -17.753 1.00 50.72 192 ALA A O 1
ATOM 1519 N N . PRO A 1 193 ? -27.216 9.394 -16.266 1.00 52.41 193 PRO A N 1
ATOM 1520 C CA . PRO A 1 193 ? -26.479 8.311 -15.634 1.00 52.41 193 PRO A CA 1
ATOM 1521 C C . PRO A 1 193 ? -27.462 7.227 -15.200 1.00 52.41 193 PRO A C 1
ATOM 1523 O O . PRO A 1 193 ? -28.514 7.551 -14.647 1.00 52.41 193 PRO A O 1
ATOM 1526 N N . LEU A 1 194 ? -27.129 5.959 -15.459 1.00 57.72 194 LEU A N 1
ATOM 1527 C CA . LEU A 1 194 ? -27.914 4.830 -14.964 1.00 57.72 194 LEU A CA 1
ATOM 1528 C C . LEU A 1 194 ? -28.133 5.006 -13.455 1.00 57.72 194 LEU A C 1
ATOM 1530 O O . LEU A 1 194 ? -27.172 4.989 -12.686 1.00 57.72 194 LEU A O 1
ATOM 1534 N N . ASP A 1 195 ? -29.386 5.194 -13.044 1.00 59.78 195 ASP A N 1
ATOM 1535 C CA . ASP A 1 195 ? -29.756 5.254 -11.633 1.00 59.78 195 ASP A CA 1
ATOM 1536 C C . ASP A 1 195 ? -29.764 3.819 -11.093 1.00 59.78 195 ASP A C 1
ATOM 1538 O O . ASP A 1 195 ? -30.750 3.088 -11.208 1.00 59.78 195 ASP A O 1
ATOM 1542 N N . ILE A 1 196 ? -28.597 3.362 -10.631 1.00 61.97 196 ILE A N 1
ATOM 1543 C CA . ILE A 1 196 ? -28.412 2.027 -10.062 1.00 61.97 196 ILE A CA 1
ATOM 1544 C C . ILE A 1 196 ? -28.661 2.143 -8.553 1.00 61.97 196 ILE A C 1
ATOM 1546 O O . ILE A 1 196 ? -27.865 2.790 -7.866 1.00 61.97 196 ILE A O 1
ATOM 1550 N N . PRO A 1 197 ? -29.713 1.503 -8.005 1.00 62.19 197 PRO A N 1
ATOM 1551 C CA . PRO A 1 197 ? -30.014 1.588 -6.582 1.00 62.19 197 PRO A CA 1
ATOM 1552 C C . PRO A 1 197 ? -28.801 1.214 -5.721 1.00 62.19 197 PRO A C 1
ATOM 1554 O O . PRO A 1 197 ? -28.239 0.128 -5.860 1.00 62.19 197 PRO A O 1
ATOM 1557 N N . GLY A 1 198 ? -28.400 2.121 -4.827 1.00 64.75 198 GLY A N 1
ATOM 1558 C CA . GLY A 1 198 ? -27.269 1.923 -3.913 1.00 64.75 198 GLY A CA 1
ATOM 1559 C C . GLY A 1 198 ? -25.883 2.254 -4.482 1.00 64.75 198 GLY A C 1
ATOM 1560 O O . GLY A 1 198 ? -24.903 2.123 -3.751 1.00 64.75 198 GLY A O 1
ATOM 1561 N N . VAL A 1 199 ? -25.772 2.710 -5.735 1.00 72.38 199 VAL A N 1
ATOM 1562 C CA . VAL A 1 199 ? -24.509 3.183 -6.326 1.00 72.38 199 VAL A CA 1
ATOM 1563 C C . VAL A 1 199 ? -24.591 4.695 -6.559 1.00 72.38 199 VAL A C 1
ATOM 1565 O O . VAL A 1 199 ? -25.496 5.141 -7.261 1.00 72.38 199 VAL A O 1
ATOM 1568 N N . PRO A 1 200 ? -23.647 5.498 -6.031 1.00 75.56 200 PRO A N 1
ATOM 1569 C CA . PRO A 1 200 ? -23.614 6.936 -6.289 1.00 75.56 200 PRO A CA 1
ATOM 1570 C C . PRO A 1 200 ? -23.542 7.266 -7.788 1.00 75.56 200 PRO A C 1
ATOM 1572 O O . PRO A 1 200 ? -22.830 6.603 -8.548 1.00 75.56 200 PRO A O 1
ATOM 1575 N N . ARG A 1 201 ? -24.222 8.327 -8.237 1.00 72.38 201 ARG A N 1
ATOM 1576 C CA . ARG A 1 201 ? -24.298 8.673 -9.674 1.00 72.38 201 ARG A CA 1
ATOM 1577 C C . ARG A 1 201 ? -22.953 9.015 -10.313 1.00 72.38 201 ARG A C 1
ATOM 1579 O O . ARG A 1 201 ? -22.728 8.696 -11.482 1.00 72.38 201 ARG A O 1
ATOM 1586 N N . ASN A 1 202 ? -22.042 9.637 -9.563 1.00 75.81 202 ASN A N 1
ATOM 1587 C CA . ASN A 1 202 ? -20.669 9.884 -10.017 1.00 75.81 202 ASN A CA 1
ATOM 1588 C C . ASN A 1 202 ? -19.939 8.562 -10.332 1.00 75.81 202 ASN A C 1
ATOM 1590 O O . ASN A 1 202 ? -19.274 8.470 -11.366 1.00 75.81 202 ASN A O 1
ATOM 1594 N N . VAL A 1 203 ? -20.138 7.531 -9.506 1.00 78.81 203 VAL A N 1
ATOM 1595 C CA . VAL A 1 203 ? -19.606 6.178 -9.710 1.00 78.81 203 VAL A CA 1
ATOM 1596 C C . VAL A 1 203 ? -20.300 5.482 -10.881 1.00 78.81 203 VAL A C 1
ATOM 1598 O O . VAL A 1 203 ? -19.617 4.912 -11.729 1.00 78.81 203 VAL A O 1
ATOM 1601 N N . ALA A 1 204 ? -21.630 5.563 -10.986 1.00 76.88 204 ALA A N 1
ATOM 1602 C CA . ALA A 1 204 ? -22.377 4.967 -12.098 1.00 76.88 204 ALA A CA 1
ATOM 1603 C C . ALA A 1 204 ? -21.911 5.517 -13.458 1.00 76.88 204 ALA A C 1
ATOM 1605 O O . ALA A 1 204 ? -21.617 4.750 -14.378 1.00 76.88 204 ALA A O 1
ATOM 1606 N N . ARG A 1 205 ? -21.737 6.842 -13.556 1.00 78.12 205 ARG A N 1
ATOM 1607 C CA . ARG A 1 205 ? -21.162 7.498 -14.738 1.00 78.12 205 ARG A CA 1
ATOM 1608 C C . ARG A 1 205 ? -19.736 7.021 -15.016 1.00 78.12 205 ARG A C 1
ATOM 1610 O O . ARG A 1 205 ? -19.434 6.677 -16.153 1.00 78.12 205 ARG A O 1
ATOM 1617 N N . LEU A 1 206 ? -18.874 6.948 -13.999 1.00 81.31 206 LEU A N 1
ATOM 1618 C CA . LEU A 1 206 ? -17.500 6.463 -14.164 1.00 81.31 206 LEU A CA 1
ATOM 1619 C C . LEU A 1 206 ? -17.465 5.023 -14.707 1.00 81.31 206 LEU A C 1
ATOM 1621 O O . LEU A 1 206 ? -16.662 4.708 -15.586 1.00 81.31 206 LEU A O 1
ATOM 1625 N N . VAL A 1 207 ? -18.348 4.148 -14.218 1.00 81.94 207 VAL A N 1
ATOM 1626 C CA . VAL A 1 207 ? -18.484 2.764 -14.702 1.00 81.94 207 VAL A CA 1
ATOM 1627 C C . VAL A 1 207 ? -18.948 2.734 -16.159 1.00 81.94 207 VAL A C 1
ATOM 1629 O O . VAL A 1 207 ? -18.408 1.960 -16.953 1.00 81.94 207 VAL A O 1
ATOM 1632 N N . GLN A 1 208 ? -19.899 3.589 -16.534 1.00 78.75 208 GLN A N 1
ATOM 1633 C CA . GLN A 1 208 ? -20.372 3.703 -17.912 1.00 78.75 208 GLN A CA 1
ATOM 1634 C C . GLN A 1 208 ? -19.262 4.198 -18.851 1.00 78.75 208 GLN A C 1
ATOM 1636 O O . GLN A 1 208 ? -18.951 3.531 -19.837 1.00 78.75 208 GLN A O 1
ATOM 1641 N N . GLU A 1 209 ? -18.576 5.288 -18.499 1.00 81.81 209 GLU A N 1
ATOM 1642 C CA . GLU A 1 209 ? -17.451 5.834 -19.271 1.00 81.81 209 GLU A CA 1
ATOM 1643 C C . GLU A 1 209 ? -16.318 4.814 -19.435 1.00 81.81 209 GLU A C 1
ATOM 1645 O O . GLU A 1 209 ? -15.739 4.660 -20.521 1.00 81.81 209 GLU A O 1
ATOM 1650 N N . ARG A 1 210 ? -16.013 4.084 -18.354 1.00 80.12 210 ARG A N 1
ATOM 1651 C CA . ARG A 1 210 ? -15.066 2.970 -18.357 1.00 80.12 210 ARG A CA 1
ATOM 1652 C C . ARG A 1 210 ? -15.505 1.909 -19.367 1.00 80.12 210 ARG A C 1
ATOM 1654 O O . ARG A 1 210 ? -14.698 1.534 -20.219 1.00 80.12 210 ARG A O 1
ATOM 1661 N N . ASN A 1 211 ? -16.751 1.443 -19.308 1.00 79.00 211 ASN A N 1
ATOM 1662 C CA . ASN A 1 211 ? -17.279 0.427 -20.221 1.00 79.00 211 ASN A CA 1
ATOM 1663 C C . ASN A 1 211 ? -17.243 0.892 -21.681 1.00 79.00 211 ASN A C 1
ATOM 1665 O O . ASN A 1 211 ? -16.771 0.151 -22.544 1.00 79.00 211 ASN A O 1
ATOM 1669 N N . ASP A 1 212 ? -17.623 2.136 -21.963 1.00 82.31 212 ASP A N 1
ATOM 1670 C CA . ASP A 1 212 ? -17.552 2.712 -23.308 1.00 82.31 212 ASP A CA 1
ATOM 1671 C C . ASP A 1 212 ? -16.115 2.794 -23.820 1.00 82.31 212 ASP A C 1
ATOM 1673 O O . ASP A 1 212 ? -15.840 2.578 -25.006 1.00 82.31 212 ASP A O 1
ATOM 1677 N N . LYS A 1 213 ? -15.156 3.088 -22.936 1.00 80.69 213 LYS A N 1
ATOM 1678 C CA . LYS A 1 213 ? -13.731 3.026 -23.267 1.00 80.69 213 LYS A CA 1
ATOM 1679 C C . LYS A 1 213 ? -13.298 1.594 -23.586 1.00 80.69 213 LYS A C 1
ATOM 1681 O O . LYS A 1 213 ? -12.634 1.407 -24.603 1.00 80.69 213 LYS A O 1
ATOM 1686 N N . PHE A 1 214 ? -13.707 0.593 -22.803 1.00 78.69 214 PHE A N 1
ATOM 1687 C CA . PHE A 1 214 ? -13.432 -0.818 -23.114 1.00 78.69 214 PHE A CA 1
ATOM 1688 C C . PHE A 1 214 ? -14.015 -1.227 -24.464 1.00 78.69 214 PHE A C 1
ATOM 1690 O O . PHE A 1 214 ? -13.289 -1.761 -25.297 1.00 78.69 214 PHE A O 1
ATOM 1697 N N . GLN A 1 215 ? -15.272 -0.888 -24.741 1.00 80.94 215 GLN A N 1
ATOM 1698 C CA . GLN A 1 215 ? -15.909 -1.187 -26.023 1.00 80.94 215 GLN A CA 1
ATOM 1699 C C . GLN A 1 215 ? -15.219 -0.487 -27.197 1.00 80.94 215 GLN A C 1
ATOM 1701 O O . GLN A 1 215 ? -15.130 -1.046 -28.290 1.00 80.94 215 GLN A O 1
ATOM 1706 N N . ARG A 1 216 ? -14.709 0.735 -26.998 1.00 81.38 216 ARG A N 1
ATOM 1707 C CA . ARG A 1 216 ? -13.894 1.431 -28.004 1.00 81.38 216 ARG A CA 1
ATOM 1708 C C . ARG A 1 216 ? -12.552 0.737 -28.232 1.00 81.38 216 ARG A C 1
ATOM 1710 O O . ARG A 1 216 ? -12.157 0.603 -29.384 1.00 81.38 216 ARG A O 1
ATOM 1717 N N . MET A 1 217 ? -11.875 0.280 -27.178 1.00 79.06 217 MET A N 1
ATOM 1718 C CA . MET A 1 217 ? -10.613 -0.465 -27.300 1.00 79.06 217 MET A CA 1
ATOM 1719 C C . MET A 1 217 ? -10.817 -1.812 -28.000 1.00 79.06 217 MET A C 1
ATOM 1721 O O . MET A 1 217 ? -10.061 -2.135 -28.910 1.00 79.06 217 MET A O 1
ATOM 1725 N N . ILE A 1 218 ? -11.875 -2.553 -27.650 1.00 80.94 218 ILE A N 1
ATOM 1726 C CA . ILE A 1 218 ? -12.250 -3.809 -28.319 1.00 80.94 218 ILE A CA 1
ATOM 1727 C C . ILE A 1 218 ? -12.516 -3.556 -29.807 1.00 80.94 218 ILE A C 1
ATOM 1729 O O . ILE A 1 218 ? -11.944 -4.235 -30.654 1.00 80.94 218 ILE A O 1
ATOM 1733 N N . ARG A 1 219 ? -13.314 -2.530 -30.143 1.00 79.69 219 ARG A N 1
ATOM 1734 C CA . ARG A 1 219 ? -13.602 -2.153 -31.540 1.00 79.69 219 ARG A CA 1
ATOM 1735 C C . ARG A 1 219 ? -12.355 -1.772 -32.338 1.00 79.69 219 ARG A C 1
ATOM 1737 O O . ARG A 1 219 ? -12.311 -2.031 -33.534 1.00 79.69 219 ARG A O 1
ATOM 1744 N N . LYS A 1 220 ? -11.367 -1.147 -31.698 1.00 84.06 220 LYS A N 1
ATOM 1745 C CA . LYS A 1 220 ? -10.095 -0.774 -32.332 1.00 84.06 220 LYS A CA 1
ATOM 1746 C C . LYS A 1 220 ? -9.094 -1.930 -32.429 1.00 84.06 220 LYS A C 1
ATOM 1748 O O . LYS A 1 220 ? -8.075 -1.768 -33.085 1.00 84.06 220 LYS A O 1
ATOM 1753 N N . GLY A 1 221 ? -9.365 -3.073 -31.794 1.00 73.38 221 GLY A N 1
ATOM 1754 C CA . GLY A 1 221 ? -8.390 -4.160 -31.662 1.00 73.38 221 GLY A CA 1
ATOM 1755 C C . GLY A 1 221 ? -7.238 -3.838 -30.700 1.00 73.38 221 GLY A C 1
ATOM 1756 O O . GLY A 1 221 ? -6.288 -4.607 -30.606 1.00 73.38 221 GLY A O 1
ATOM 1757 N N . ASP A 1 222 ? -7.337 -2.734 -29.952 1.00 72.06 222 ASP A N 1
ATOM 1758 C CA . ASP A 1 222 ? -6.317 -2.265 -29.005 1.00 72.06 222 ASP A CA 1
ATOM 1759 C C . ASP A 1 222 ? -6.416 -2.973 -27.642 1.00 72.06 222 ASP A C 1
ATOM 1761 O O . ASP A 1 222 ? -5.622 -2.712 -26.736 1.00 72.06 222 ASP A O 1
ATOM 1765 N N . PHE A 1 223 ? -7.414 -3.845 -27.454 1.00 61.41 223 PHE A N 1
ATOM 1766 C CA . PHE A 1 223 ? -7.584 -4.603 -26.219 1.00 61.41 223 PHE A CA 1
ATOM 1767 C C . PHE A 1 223 ? -6.533 -5.717 -26.129 1.00 61.41 223 PHE A C 1
ATOM 1769 O O . PHE A 1 223 ? -6.785 -6.875 -26.454 1.00 61.41 223 PHE A O 1
ATOM 1776 N N . GLN A 1 224 ? -5.329 -5.356 -25.693 1.00 57.62 224 GLN A N 1
ATOM 1777 C CA . GLN A 1 224 ? -4.293 -6.325 -25.368 1.00 57.62 224 GLN A CA 1
ATOM 1778 C C . GLN A 1 224 ? -4.589 -6.924 -23.992 1.00 57.62 224 GLN A C 1
ATOM 1780 O O . GLN A 1 224 ? -4.385 -6.283 -22.961 1.00 57.62 224 GLN A O 1
ATOM 1785 N N . GLY A 1 225 ? -5.085 -8.162 -23.977 1.00 53.41 225 GLY A N 1
ATOM 1786 C CA . GLY A 1 225 ? -5.121 -8.967 -22.763 1.00 53.41 225 GLY A CA 1
ATOM 1787 C C . GLY A 1 225 ? -3.692 -9.172 -22.271 1.00 53.41 225 GLY A C 1
ATOM 1788 O O . GLY A 1 225 ? -2.894 -9.842 -22.925 1.00 53.41 225 GLY A O 1
ATOM 1789 N N . ARG A 1 226 ? -3.340 -8.559 -21.143 1.00 48.00 226 ARG A N 1
ATOM 1790 C CA . ARG A 1 226 ? -2.036 -8.760 -20.516 1.00 48.00 226 ARG A CA 1
ATOM 1791 C C . ARG A 1 226 ? -2.107 -10.039 -19.692 1.00 48.00 226 ARG A C 1
ATOM 1793 O O . ARG A 1 226 ? -2.681 -10.038 -18.610 1.00 48.00 226 ARG A O 1
ATOM 1800 N N . VAL A 1 227 ? -1.541 -11.123 -20.210 1.00 46.66 227 VAL A N 1
ATOM 1801 C CA . VAL A 1 227 ? -1.306 -12.336 -19.421 1.00 46.66 227 VAL A CA 1
ATOM 1802 C C . VAL A 1 227 ? -0.030 -12.103 -18.618 1.00 46.66 227 VAL A C 1
ATOM 1804 O O . VAL A 1 227 ? 1.055 -12.003 -19.192 1.00 46.66 227 VAL A O 1
ATOM 1807 N N . ILE A 1 228 ? -0.156 -11.951 -17.301 1.00 48.25 228 ILE A N 1
ATOM 1808 C CA . ILE A 1 228 ? 0.998 -11.945 -16.401 1.00 48.25 228 ILE A CA 1
ATOM 1809 C C . ILE A 1 228 ? 1.363 -13.412 -16.173 1.00 48.25 228 ILE A C 1
ATOM 1811 O O . ILE A 1 228 ? 0.684 -14.121 -15.438 1.00 48.25 228 ILE A O 1
ATOM 1815 N N . VAL A 1 229 ? 2.402 -13.889 -16.859 1.00 44.38 229 VAL A N 1
ATOM 1816 C CA . VAL A 1 229 ? 2.992 -15.201 -16.574 1.00 44.38 229 VAL A CA 1
ATOM 1817 C C . VAL A 1 229 ? 3.981 -14.998 -15.434 1.00 44.38 229 VAL A C 1
ATOM 1819 O O . VAL A 1 229 ? 5.063 -14.449 -15.642 1.00 44.38 229 VAL A O 1
ATOM 1822 N N . LEU A 1 230 ? 3.583 -15.382 -14.224 1.00 45.00 230 LEU A N 1
ATOM 1823 C CA . LEU A 1 230 ? 4.493 -15.443 -13.084 1.00 45.00 230 LEU A CA 1
ATOM 1824 C C . LEU A 1 230 ? 5.479 -16.604 -13.311 1.00 45.00 230 LEU A C 1
ATOM 1826 O O . LEU A 1 230 ? 5.034 -17.684 -13.712 1.00 45.00 230 LEU A O 1
ATOM 1830 N N . PRO A 1 231 ? 6.797 -16.415 -13.113 1.00 39.31 231 PRO A N 1
ATOM 1831 C CA . PRO A 1 231 ? 7.758 -17.499 -13.264 1.00 39.31 231 PRO A CA 1
ATOM 1832 C C . PRO A 1 231 ? 7.457 -18.604 -12.240 1.00 39.31 231 PRO A C 1
ATOM 1834 O O . PRO A 1 231 ? 7.557 -18.394 -11.034 1.00 39.31 231 PRO A O 1
ATOM 1837 N N . GLN A 1 232 ? 7.050 -19.778 -12.728 1.00 46.59 232 GLN A N 1
ATOM 1838 C CA . GLN A 1 232 ? 6.923 -20.986 -11.916 1.00 46.59 232 GLN A CA 1
ATOM 1839 C C . GLN A 1 232 ? 8.306 -21.610 -11.720 1.00 46.59 232 GLN A C 1
ATOM 1841 O O . GLN A 1 232 ? 8.659 -22.551 -12.422 1.00 46.59 232 GLN A O 1
ATOM 1846 N N . ASP A 1 233 ? 9.062 -21.124 -10.742 1.00 44.81 233 ASP A N 1
ATOM 1847 C CA . ASP A 1 233 ? 10.175 -21.895 -10.187 1.00 44.81 233 ASP A CA 1
ATOM 1848 C C . ASP A 1 233 ? 9.693 -22.560 -8.890 1.00 44.81 233 ASP A C 1
ATOM 1850 O O . ASP A 1 233 ? 9.945 -22.095 -7.780 1.00 44.81 233 ASP A O 1
ATOM 1854 N N . TYR A 1 234 ? 8.931 -23.647 -9.047 1.00 44.53 234 TYR A N 1
ATOM 1855 C CA . TYR A 1 234 ? 8.621 -24.591 -7.975 1.00 44.53 234 TYR A CA 1
ATOM 1856 C C . TYR A 1 234 ? 9.185 -25.961 -8.359 1.00 44.53 234 TYR A C 1
ATOM 1858 O O . TYR A 1 234 ? 8.617 -26.658 -9.200 1.00 44.53 234 TYR A O 1
ATOM 1866 N N . ASP A 1 235 ? 10.314 -26.325 -7.747 1.00 39.72 235 ASP A N 1
ATOM 1867 C CA . ASP A 1 235 ? 10.792 -27.706 -7.661 1.00 39.72 235 ASP A CA 1
ATOM 1868 C C . ASP A 1 235 ? 10.158 -28.345 -6.408 1.00 39.72 235 ASP A C 1
ATOM 1870 O O . ASP A 1 235 ? 10.485 -27.936 -5.289 1.00 39.72 235 ASP A O 1
ATOM 1874 N N . PRO A 1 236 ? 9.248 -29.327 -6.546 1.00 37.06 236 PRO A N 1
ATOM 1875 C CA . PRO A 1 236 ? 8.618 -29.997 -5.410 1.00 37.06 236 PRO A CA 1
ATOM 1876 C C . PRO A 1 236 ? 9.571 -30.902 -4.600 1.00 37.06 236 PRO A C 1
ATOM 1878 O O . PRO A 1 236 ? 9.105 -31.591 -3.695 1.00 37.06 236 PRO A O 1
ATOM 1881 N N . GLY A 1 237 ? 10.867 -30.971 -4.934 1.00 39.94 237 GLY A N 1
ATOM 1882 C CA . GLY A 1 237 ? 11.783 -32.012 -4.455 1.00 39.94 237 GLY A CA 1
ATOM 1883 C C . GLY A 1 237 ? 12.797 -31.654 -3.361 1.00 39.94 237 GLY A C 1
ATOM 1884 O O . GLY A 1 237 ? 13.529 -32.546 -2.938 1.00 39.94 237 GLY A O 1
ATOM 1885 N N . ALA A 1 238 ? 12.886 -30.414 -2.875 1.00 38.22 238 ALA A N 1
ATOM 1886 C CA . ALA A 1 238 ? 13.879 -30.062 -1.850 1.00 38.22 238 ALA A CA 1
ATOM 1887 C C . ALA A 1 238 ? 13.331 -30.247 -0.422 1.00 38.22 238 ALA A C 1
ATOM 1889 O O . ALA A 1 238 ? 13.116 -29.284 0.316 1.00 38.22 238 ALA A O 1
ATOM 1890 N N . GLU A 1 239 ? 13.097 -31.504 -0.034 1.00 34.03 239 GLU A N 1
ATOM 1891 C CA . GLU A 1 239 ? 12.953 -31.868 1.375 1.00 34.03 239 GLU A CA 1
ATOM 1892 C C . GLU A 1 239 ? 14.280 -31.677 2.125 1.00 34.03 239 GLU A C 1
ATOM 1894 O O . GLU A 1 239 ? 15.365 -32.052 1.682 1.00 34.03 239 GLU A O 1
ATOM 1899 N N . ILE A 1 240 ? 14.114 -31.069 3.292 1.00 42.34 240 ILE A N 1
ATOM 1900 C CA . ILE A 1 240 ? 15.019 -30.896 4.422 1.00 42.34 240 ILE A CA 1
ATOM 1901 C C . ILE A 1 240 ? 15.915 -32.136 4.631 1.00 42.34 240 ILE A C 1
ATOM 1903 O O . ILE A 1 240 ? 15.410 -33.236 4.856 1.00 42.34 240 ILE A O 1
ATOM 1907 N N . GLN A 1 241 ? 17.236 -31.929 4.644 1.00 33.09 241 GLN A N 1
ATOM 1908 C CA . GLN A 1 241 ? 18.179 -32.743 5.424 1.00 33.09 241 GLN A CA 1
ATOM 1909 C C . GLN A 1 241 ? 18.768 -31.891 6.542 1.00 33.09 241 GLN A C 1
ATOM 1911 O O . GLN A 1 241 ? 19.111 -30.719 6.261 1.00 33.09 241 GLN A O 1
#

pLDDT: mean 82.1, std 19.09, range [33.09, 97.44]

Secondary structure (DSSP, 8-state):
-HHHHHHHHT-S-S-GGG-EETTTTEETTTS--EEETTEEE-HHHIIIIIIHHH---GGGGGG---SBTTSPPPPSS---TTTHHHHHHHHHHHHHTSTTTEEEETTEEEEEHHHHHHHHHH-SSHHHHHHHHHHHH--HHHHHHHHT-SEEEEEE---SBSSSSTTPPP-----------TT-------------TTS-HHHHHHHHHHHHHHHHHHHHT--------------TT----

InterPro domains:
  IPR006869 Domain of unknown function DUF547 [PF04784] (30-96)

Sequence (241 aa):
MAVIEQIAQAYPVKQPSRITIGPDAVPMDQAKFITVGGRKLSPRDIRTQIVYPNWQDPRVIYGFFRGEIGGPSILNEAFAADNINALLDEAAYDFVNSLRGAEKRGQILHVSTLYAEAGTTLFPNFQNDLRAHLLAYSTERVRREIEGTRSIQPSIWEADISDLAGAEKDPELSYVAFNLDPRDWGFNHLDAPLDIPGVPRNVARLVQERNDKFQRMIRKGDFQGRVIVLPQDYDPGAEIQ